Protein AF-A0A1Y3EY76-F1 (afdb_monomer_lite)

Radius of gyration: 21.95 Å; chains: 1; bounding box: 54×54×68 Å

pLDDT: mean 79.59, std 20.06, range [25.53, 96.0]

Organism: NCBI:txid6335

Foldseek 3Di:
DPPPVVVPPDPDPDDPVVVVVPDDPPLQPPDPLSVVLVVLLVVLVVVCCVPDPDNPPDDCQLVVLVLVVLLVLLCQCQPDPVSVVVVVVVLVVLLVVLVVLVVVLCVVPNCLQPPDPPPVRDRDLCSSLVSSLVSLVVVVVVCVVVCNVVVVLQVQLVVSCVRRVDDSLLSSLLSCCQAAALQVSVVVVLVCLLVDDLVSLLSSLLSRFLADHPSCVNVLVVVQPQQCVLVVLLPHGNLDPVVLVSNLVRSCVSPVNCSVSSVVCVNVSSVSSSSVSSSSSSSNCSSPPDNPPPDPVPVVPRRDPPDDD

InterPro domains:
  IPR002668 Concentrative nucleoside transporter N-terminal domain [PF01773] (39-111)
  IPR008276 Concentrative nucleoside transporter [PTHR10590] (33-224)
  IPR011657 Concentrative nucleoside transporter C-terminal domain [PF07662] (222-285)

Sequence (309 aa):
MALNDMKSSFPPKLTTQQKKYLQYGFWLLGQWQRLNCLAGIVVLVLLLVLLSENKSKINWRPVIWGFAIQFCIGLFALQWEYGVVAFEFISEKIVAFLDFAQYGAAFTYGFLVNPPPICGMNAVFAFSVLQAILYFGAFVALLYQLGVMQLVLIKVAWLVQITLGTTATESLNAVASIFLGLSEAPLLIKPYLSQLTHSEVFAIMCAGFASVAGSLFAAYVSFGGHSQMMATYALCSFANIGSIGIQLGSVGSLSPKIKPILAKYALRAVATACIASFITTCWAGILISEPQICLSSAQSACFNVTVPR

Structure (mmCIF, N/CA/C/O backbone):
data_AF-A0A1Y3EY76-F1
#
_entry.id   AF-A0A1Y3EY76-F1
#
loop_
_atom_site.group_PDB
_atom_site.id
_atom_site.type_symbol
_atom_site.label_atom_id
_atom_site.label_alt_id
_atom_site.label_comp_id
_atom_site.label_asym_id
_atom_site.label_entity_id
_atom_site.label_seq_id
_atom_site.pdbx_PDB_ins_code
_atom_site.Cartn_x
_atom_site.Cartn_y
_atom_site.Cartn_z
_atom_site.occupancy
_atom_site.B_iso_or_equiv
_atom_site.auth_seq_id
_atom_site.auth_comp_id
_atom_site.auth_asym_id
_atom_site.auth_atom_id
_atom_site.pdbx_PDB_model_num
ATOM 1 N N . MET A 1 1 ? 5.298 -14.146 -45.939 1.00 36.19 1 MET A N 1
ATOM 2 C CA . MET A 1 1 ? 6.586 -14.415 -45.262 1.00 36.19 1 MET A CA 1
ATOM 3 C C . MET A 1 1 ? 6.656 -13.857 -43.832 1.00 36.19 1 MET A C 1
ATOM 5 O O . MET A 1 1 ? 7.549 -14.258 -43.116 1.00 36.19 1 MET A O 1
ATOM 9 N N . ALA A 1 2 ? 5.687 -13.045 -43.372 1.00 32.12 2 ALA A N 1
ATOM 10 C CA . ALA A 1 2 ? 5.643 -12.456 -42.020 1.00 32.12 2 ALA A CA 1
ATOM 11 C C . ALA A 1 2 ? 4.570 -13.077 -41.086 1.00 32.12 2 ALA A C 1
ATOM 13 O O . ALA A 1 2 ? 3.995 -12.395 -40.246 1.00 32.12 2 ALA A O 1
ATOM 14 N N . LEU A 1 3 ? 4.242 -14.364 -41.268 1.00 27.72 3 LEU A N 1
ATOM 15 C CA . LEU A 1 3 ? 3.203 -15.076 -40.493 1.00 27.72 3 LEU A CA 1
ATOM 16 C C . LEU A 1 3 ? 3.689 -16.404 -39.877 1.00 27.72 3 LEU A C 1
ATOM 18 O O . LEU A 1 3 ? 2.932 -17.046 -39.155 1.00 27.72 3 LEU A O 1
ATOM 22 N N . ASN A 1 4 ? 4.948 -16.795 -40.119 1.00 26.53 4 ASN A N 1
ATOM 23 C CA . ASN A 1 4 ? 5.549 -18.002 -39.534 1.00 26.53 4 ASN A CA 1
ATOM 24 C C . ASN A 1 4 ? 6.414 -17.721 -38.289 1.00 26.53 4 ASN A C 1
ATOM 26 O O . ASN A 1 4 ? 6.615 -18.639 -37.501 1.00 26.53 4 ASN A O 1
ATOM 30 N N . ASP A 1 5 ? 6.825 -16.471 -38.047 1.00 29.48 5 ASP A N 1
ATOM 31 C CA . ASP A 1 5 ? 7.703 -16.117 -36.915 1.00 29.48 5 ASP A CA 1
ATOM 32 C C . ASP A 1 5 ? 6.955 -15.831 -35.599 1.00 29.48 5 ASP A C 1
ATOM 34 O O . ASP A 1 5 ? 7.571 -15.716 -34.546 1.00 29.48 5 ASP A O 1
ATOM 38 N N . MET A 1 6 ? 5.616 -15.783 -35.606 1.00 30.33 6 MET A N 1
ATOM 3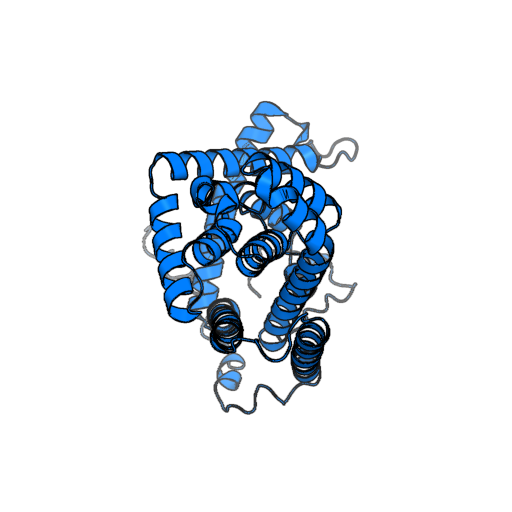9 C CA . MET A 1 6 ? 4.815 -15.670 -34.371 1.00 30.33 6 MET A CA 1
ATOM 40 C C . MET A 1 6 ? 4.493 -17.024 -33.715 1.00 30.33 6 MET A C 1
ATOM 42 O O . MET A 1 6 ? 3.873 -17.065 -32.655 1.00 30.33 6 MET A O 1
ATOM 46 N N . LYS A 1 7 ? 4.907 -18.147 -34.319 1.00 28.17 7 LYS A N 1
ATOM 47 C CA . LYS A 1 7 ? 4.686 -19.496 -33.764 1.00 28.17 7 LYS A CA 1
ATOM 48 C C . LYS A 1 7 ? 5.862 -20.026 -32.934 1.00 28.17 7 LYS A C 1
ATOM 50 O O . LYS A 1 7 ? 5.707 -21.062 -32.294 1.00 28.17 7 LYS A O 1
ATOM 55 N N . SER A 1 8 ? 7.003 -19.333 -32.917 1.00 27.67 8 SER A N 1
ATOM 56 C CA . SER A 1 8 ? 8.237 -19.766 -32.239 1.00 27.67 8 SER A CA 1
ATOM 57 C C . SER A 1 8 ? 8.503 -19.108 -30.877 1.00 27.67 8 SER A C 1
ATOM 59 O O . SER A 1 8 ? 9.484 -19.467 -30.237 1.00 27.67 8 SER A O 1
ATOM 61 N N . SER A 1 9 ? 7.642 -18.200 -30.403 1.00 28.91 9 SER A N 1
ATOM 62 C CA . SER A 1 9 ? 7.779 -17.532 -29.088 1.00 28.91 9 SER A CA 1
ATOM 63 C C . SER A 1 9 ? 6.870 -18.107 -27.994 1.00 28.91 9 SER A C 1
ATOM 65 O O . SER A 1 9 ? 6.563 -17.423 -27.023 1.00 28.91 9 SER A O 1
ATOM 67 N N . PHE A 1 10 ? 6.438 -19.363 -28.124 1.00 30.98 10 PHE A N 1
ATOM 68 C CA . PHE A 1 10 ? 5.872 -20.103 -26.994 1.00 30.98 10 PHE A CA 1
ATOM 69 C C . PHE A 1 10 ? 7.010 -20.826 -26.260 1.00 30.98 10 PHE A C 1
ATOM 71 O O . PHE A 1 10 ? 7.773 -21.537 -26.924 1.00 30.98 10 PHE A O 1
ATOM 78 N N . PRO A 1 11 ? 7.148 -20.682 -24.927 1.00 37.69 11 PRO A N 1
ATOM 79 C CA . PRO A 1 11 ? 8.165 -21.412 -24.182 1.00 37.69 11 PRO A CA 1
ATOM 80 C C . PRO A 1 11 ? 7.977 -22.928 -24.375 1.00 37.69 11 PRO A C 1
ATOM 82 O O . PRO A 1 11 ? 6.846 -23.401 -24.555 1.00 37.69 11 PRO A O 1
ATOM 85 N N . PRO A 1 12 ? 9.070 -23.712 -24.386 1.00 36.88 12 PRO A N 1
ATOM 86 C CA . PRO A 1 12 ? 8.992 -25.149 -24.578 1.00 36.88 12 PRO A CA 1
ATOM 87 C C . PRO A 1 12 ? 8.135 -25.793 -23.482 1.00 36.88 12 PRO A C 1
ATOM 89 O O . PRO A 1 12 ? 8.129 -25.375 -22.328 1.00 36.88 12 PRO A O 1
ATOM 92 N N . LYS A 1 13 ? 7.393 -26.826 -23.890 1.00 36.66 13 LYS A N 1
ATOM 93 C CA . LYS A 1 13 ? 6.521 -27.664 -23.058 1.00 36.66 13 LYS A CA 1
ATOM 94 C C . LYS A 1 13 ? 7.150 -27.953 -21.687 1.00 36.66 13 LYS A C 1
ATOM 96 O O . LYS A 1 13 ? 8.263 -28.471 -21.647 1.00 36.66 13 LYS A O 1
ATOM 101 N N . LEU A 1 14 ? 6.372 -27.692 -20.627 1.00 42.28 14 LEU A N 1
ATOM 102 C CA . LEU A 1 14 ? 6.591 -28.056 -19.219 1.00 42.28 14 LEU A CA 1
ATOM 103 C C . LEU A 1 14 ? 7.642 -29.163 -19.039 1.00 42.28 14 LEU A C 1
ATOM 105 O O . LEU A 1 14 ? 7.387 -30.339 -19.333 1.00 42.28 14 LEU A O 1
ATOM 109 N N . THR A 1 15 ? 8.803 -28.793 -18.509 1.00 39.25 15 THR A N 1
ATOM 110 C CA . THR A 1 15 ? 9.830 -29.733 -18.069 1.00 39.25 15 THR A CA 1
ATOM 111 C C . THR A 1 15 ? 9.230 -30.643 -16.998 1.00 39.25 15 THR A C 1
ATOM 113 O O . THR A 1 15 ? 8.493 -30.208 -16.113 1.00 39.25 15 THR A O 1
ATOM 116 N N . THR A 1 16 ? 9.553 -31.932 -17.059 1.00 38.88 16 THR A N 1
ATOM 117 C CA . THR A 1 16 ? 9.029 -33.030 -16.224 1.00 38.88 16 THR A CA 1
ATOM 118 C C . THR A 1 16 ? 9.092 -32.780 -14.701 1.00 38.88 16 THR A C 1
ATOM 120 O O . THR A 1 16 ? 8.430 -33.485 -13.942 1.00 38.88 16 THR A O 1
ATOM 123 N N . GLN A 1 17 ? 9.819 -31.756 -14.237 1.00 39.50 17 GLN A N 1
ATOM 124 C CA . GLN A 1 17 ? 9.811 -31.300 -12.845 1.00 39.50 17 GLN A CA 1
ATOM 125 C C . GLN A 1 17 ? 8.519 -30.582 -12.422 1.00 39.50 17 GLN A C 1
ATOM 127 O O . GLN A 1 17 ? 8.035 -30.879 -11.333 1.00 39.50 17 GLN A O 1
ATOM 132 N N . GLN A 1 18 ? 7.903 -29.733 -13.258 1.00 42.22 18 GLN A N 1
ATOM 133 C CA . GLN A 1 18 ? 6.671 -29.002 -12.896 1.00 42.22 18 GLN A CA 1
ATOM 134 C C . GLN A 1 18 ? 5.476 -29.945 -12.673 1.00 42.22 18 GLN A C 1
ATOM 136 O O . GLN A 1 18 ? 4.676 -29.747 -11.760 1.00 42.22 18 GLN A O 1
ATOM 141 N N . LYS A 1 19 ? 5.416 -31.067 -13.406 1.00 37.97 19 LYS A N 1
ATOM 142 C CA . LYS A 1 19 ? 4.380 -32.103 -13.221 1.00 37.97 19 LYS A CA 1
ATOM 143 C C . LYS A 1 19 ? 4.417 -32.791 -11.853 1.00 37.97 19 LYS A C 1
ATOM 145 O O . LYS A 1 19 ? 3.415 -33.378 -11.455 1.00 37.97 19 LYS A O 1
ATOM 150 N N . LYS A 1 20 ? 5.530 -32.711 -11.117 1.00 37.59 20 LYS A N 1
ATOM 151 C CA . LYS A 1 20 ? 5.655 -33.313 -9.781 1.00 37.59 20 LYS A CA 1
ATOM 152 C C . LYS A 1 20 ? 5.037 -32.449 -8.670 1.00 37.59 20 LYS A C 1
ATOM 154 O O . LYS A 1 20 ? 4.824 -32.954 -7.574 1.00 37.59 20 LYS A O 1
ATOM 159 N N . TYR A 1 21 ? 4.709 -31.184 -8.952 1.00 44.19 21 TYR A N 1
ATOM 160 C CA . TYR A 1 21 ? 4.149 -30.236 -7.977 1.00 44.19 21 TYR A CA 1
ATOM 161 C C . TYR A 1 21 ? 2.615 -30.292 -7.860 1.00 44.19 21 TYR A C 1
ATOM 163 O O . TYR A 1 21 ? 2.057 -29.775 -6.898 1.00 44.19 21 TYR A O 1
ATOM 171 N N . LEU A 1 22 ? 1.936 -30.972 -8.789 1.00 45.19 22 LEU A N 1
ATOM 172 C CA . LEU A 1 22 ? 0.474 -31.129 -8.823 1.00 45.19 22 LEU A CA 1
ATOM 173 C C . LEU A 1 22 ? -0.055 -32.325 -8.011 1.00 45.19 22 LEU A C 1
ATOM 175 O O . LEU A 1 22 ? -1.268 -32.517 -7.928 1.00 45.19 22 LEU A O 1
ATOM 179 N N . GLN A 1 23 ? 0.817 -33.133 -7.398 1.00 37.53 23 GLN A N 1
ATOM 180 C CA . GLN A 1 23 ? 0.408 -34.307 -6.626 1.00 37.53 23 GLN A CA 1
ATOM 181 C C . GLN A 1 23 ? 0.561 -34.085 -5.113 1.00 37.53 23 GLN A C 1
ATOM 183 O O . GLN A 1 23 ? 1.636 -34.239 -4.541 1.00 37.53 23 GLN A O 1
ATOM 188 N N . TYR A 1 24 ? -0.599 -33.828 -4.497 1.00 38.66 24 TYR A N 1
ATOM 189 C CA . TYR A 1 24 ? -0.957 -33.928 -3.076 1.00 38.66 24 TYR A CA 1
ATOM 190 C C . TYR A 1 24 ? -0.693 -32.712 -2.171 1.00 38.66 24 TYR A C 1
ATOM 192 O O . TYR A 1 24 ? 0.412 -32.192 -2.059 1.00 38.66 24 TYR A O 1
ATOM 200 N N . GLY A 1 25 ? -1.742 -32.337 -1.421 1.00 43.16 25 GLY A N 1
ATOM 201 C CA . GLY A 1 25 ? -1.811 -31.301 -0.374 1.00 43.16 25 GLY A CA 1
ATOM 202 C C . GLY A 1 25 ? -0.881 -31.487 0.837 1.00 43.16 25 GLY A C 1
ATOM 203 O O . GLY A 1 25 ? -1.123 -30.918 1.894 1.00 43.16 25 GLY A O 1
ATOM 204 N N . PHE A 1 26 ? 0.203 -32.245 0.670 1.00 44.56 26 PHE A N 1
ATOM 205 C CA . PHE A 1 26 ? 1.340 -32.403 1.576 1.00 44.56 26 PHE A CA 1
ATOM 206 C C . PHE A 1 26 ? 2.496 -31.431 1.232 1.00 44.56 26 PHE A C 1
ATOM 208 O O . PHE A 1 26 ? 3.618 -31.561 1.710 1.00 44.56 26 PHE A O 1
ATOM 215 N N . TRP A 1 27 ? 2.239 -30.432 0.386 1.00 51.72 27 TRP A N 1
ATOM 216 C CA . TRP A 1 27 ? 3.231 -29.452 -0.065 1.00 51.72 27 TRP A CA 1
ATOM 217 C C . TRP A 1 27 ? 3.585 -28.410 1.017 1.00 51.72 27 TRP A C 1
ATOM 219 O O . TRP A 1 27 ? 4.736 -28.001 1.132 1.00 51.72 27 TRP A O 1
ATOM 229 N N . LEU A 1 28 ? 2.637 -28.011 1.873 1.00 52.72 28 LEU A N 1
ATOM 230 C CA . LEU A 1 28 ? 2.841 -26.946 2.875 1.00 52.72 28 LEU A CA 1
ATOM 231 C C . LEU A 1 28 ? 3.817 -27.312 4.010 1.00 52.72 28 LEU A C 1
ATOM 233 O O . LEU A 1 28 ? 4.474 -26.426 4.549 1.00 52.72 28 LEU A O 1
ATOM 237 N N . LEU A 1 29 ? 3.933 -28.595 4.363 1.00 49.84 29 LEU A N 1
ATOM 238 C CA . LEU A 1 29 ? 4.652 -29.059 5.563 1.00 49.84 29 LEU A CA 1
ATOM 239 C C . LEU A 1 29 ? 6.032 -29.677 5.277 1.00 49.84 29 LEU A C 1
ATOM 241 O O . LEU A 1 29 ? 6.771 -29.968 6.212 1.00 49.84 29 LEU A O 1
ATOM 245 N N . GLY A 1 30 ? 6.397 -29.885 4.008 1.00 52.53 30 GLY A N 1
ATOM 246 C CA . GLY A 1 30 ? 7.603 -30.639 3.638 1.00 52.53 30 GLY A CA 1
ATOM 247 C C . GLY A 1 30 ? 8.934 -29.877 3.727 1.00 52.53 30 GLY A C 1
ATOM 248 O O . GLY A 1 30 ? 9.986 -30.495 3.595 1.00 52.53 30 GLY A O 1
ATOM 249 N N . GLN A 1 31 ? 8.923 -28.554 3.925 1.00 66.81 31 GLN A N 1
ATOM 250 C CA . GLN A 1 31 ? 10.131 -27.717 3.931 1.00 66.81 31 GLN A CA 1
ATOM 251 C C . GLN A 1 31 ? 10.187 -26.832 5.182 1.00 66.81 31 GLN A C 1
ATOM 253 O O . GLN A 1 31 ? 9.258 -26.069 5.453 1.00 66.81 31 GLN A O 1
ATOM 258 N N . TRP A 1 32 ? 11.307 -26.893 5.912 1.00 72.62 32 TRP A N 1
ATOM 259 C CA . TRP A 1 32 ? 11.546 -26.130 7.146 1.00 72.62 32 TRP A CA 1
ATOM 260 C C . TRP A 1 32 ? 11.351 -24.619 6.968 1.00 72.62 32 TRP A C 1
ATOM 262 O O . TRP A 1 32 ? 10.839 -23.945 7.859 1.00 72.62 32 TRP A O 1
ATOM 272 N N . GLN A 1 33 ? 11.690 -24.084 5.794 1.00 74.06 33 GLN A N 1
ATOM 273 C CA . GLN A 1 33 ? 11.508 -22.672 5.465 1.00 74.06 33 GLN A CA 1
ATOM 274 C C . GLN A 1 33 ? 10.027 -22.260 5.443 1.00 74.06 33 GLN A C 1
ATOM 276 O O . GLN A 1 33 ? 9.675 -21.220 5.995 1.00 74.06 33 GLN A O 1
ATOM 281 N N . ARG A 1 34 ? 9.139 -23.088 4.876 1.00 80.44 34 ARG A N 1
ATOM 282 C CA . ARG A 1 34 ? 7.694 -22.796 4.815 1.00 80.44 34 ARG A CA 1
ATOM 283 C C . ARG A 1 34 ? 7.055 -22.836 6.198 1.00 80.44 34 ARG A C 1
ATOM 285 O O . ARG A 1 34 ? 6.224 -21.987 6.516 1.00 80.44 34 ARG A O 1
ATOM 292 N N . LEU A 1 35 ? 7.493 -23.776 7.038 1.00 83.69 35 LEU A N 1
ATOM 293 C CA . LEU A 1 35 ? 7.052 -23.858 8.428 1.00 83.69 35 LEU A CA 1
ATOM 294 C C . LEU A 1 35 ? 7.483 -22.618 9.225 1.00 83.69 35 LEU A C 1
ATOM 296 O O . LEU A 1 35 ? 6.678 -22.083 9.981 1.00 83.69 35 LEU A O 1
ATOM 300 N N . ASN A 1 36 ? 8.701 -22.110 9.004 1.00 86.31 36 ASN A N 1
ATOM 301 C CA . ASN A 1 36 ? 9.170 -20.868 9.625 1.00 86.31 36 ASN A CA 1
ATOM 302 C C . ASN A 1 36 ? 8.325 -19.657 9.206 1.00 86.31 36 ASN A C 1
ATOM 304 O O . ASN A 1 36 ? 7.975 -18.840 10.054 1.00 86.31 36 ASN A O 1
ATOM 308 N N . CYS A 1 37 ? 7.950 -19.543 7.928 1.00 87.81 37 CYS A N 1
ATOM 309 C CA . CYS A 1 37 ? 7.060 -18.474 7.469 1.00 87.81 37 CYS A CA 1
ATOM 310 C C . CYS A 1 37 ? 5.653 -18.591 8.077 1.00 87.81 37 CYS A C 1
ATOM 312 O O . CYS A 1 37 ? 5.084 -17.584 8.494 1.00 87.81 37 CYS A O 1
ATOM 314 N N . LEU A 1 38 ? 5.108 -19.808 8.184 1.00 89.56 38 LEU A N 1
ATOM 315 C CA . LEU A 1 38 ? 3.805 -20.046 8.807 1.00 89.56 38 LEU A CA 1
ATOM 316 C C . LEU A 1 38 ? 3.830 -19.733 10.311 1.00 89.56 38 LEU A C 1
ATOM 318 O O . LEU A 1 38 ? 2.941 -19.047 10.813 1.00 89.56 38 LEU A O 1
ATOM 322 N N . ALA A 1 39 ? 4.883 -20.155 11.014 1.00 91.31 39 ALA A N 1
ATOM 323 C CA . ALA A 1 39 ? 5.126 -19.779 12.404 1.00 91.31 39 ALA A CA 1
ATOM 324 C C . ALA A 1 39 ? 5.266 -18.255 12.556 1.00 91.31 39 ALA A C 1
ATOM 326 O O . ALA A 1 39 ? 4.696 -17.677 13.478 1.00 91.31 39 ALA A O 1
ATOM 327 N N . GLY A 1 40 ? 5.948 -17.594 11.616 1.00 92.25 40 GLY A N 1
ATOM 328 C CA . GLY A 1 40 ? 6.060 -16.138 11.547 1.00 92.25 40 GLY A CA 1
ATOM 329 C C . GLY A 1 40 ? 4.699 -15.447 11.481 1.00 92.25 40 GLY A C 1
ATOM 330 O O . GLY A 1 40 ? 4.428 -14.572 12.299 1.00 92.25 40 GLY A O 1
ATOM 331 N N . ILE A 1 41 ? 3.805 -15.879 10.584 1.00 93.06 41 ILE A N 1
ATOM 332 C CA . ILE A 1 41 ? 2.438 -15.331 10.492 1.00 93.06 41 ILE A CA 1
ATOM 333 C C . ILE A 1 41 ? 1.697 -15.504 11.821 1.00 93.06 41 ILE A C 1
ATOM 335 O O . ILE A 1 41 ? 1.101 -14.547 12.310 1.00 93.06 41 ILE A O 1
ATOM 339 N N . VAL A 1 42 ? 1.766 -16.688 12.440 1.00 94.19 42 VAL A N 1
ATOM 340 C CA . VAL A 1 42 ? 1.114 -16.943 13.736 1.00 94.19 42 VAL A CA 1
ATOM 341 C C . VAL A 1 42 ? 1.654 -16.005 14.818 1.00 94.19 42 VAL A C 1
ATOM 343 O O . VAL A 1 42 ? 0.867 -15.378 15.523 1.00 94.19 42 VAL A O 1
ATOM 346 N N . VAL A 1 43 ? 2.976 -15.847 14.927 1.00 95.62 43 VAL A N 1
ATOM 347 C CA . VAL A 1 43 ? 3.608 -14.943 15.903 1.00 95.62 43 VAL A CA 1
ATOM 348 C C . VAL A 1 43 ? 3.207 -13.487 15.659 1.00 95.62 43 VAL A C 1
ATOM 350 O O . VAL A 1 43 ? 2.871 -12.780 16.608 1.00 95.62 43 VAL A O 1
ATOM 353 N N . LEU A 1 44 ? 3.190 -13.036 14.404 1.00 94.81 44 LEU A N 1
ATOM 354 C CA . LEU A 1 44 ? 2.803 -11.672 14.040 1.00 94.81 44 LEU A CA 1
ATOM 355 C C . LEU A 1 44 ? 1.320 -11.396 14.324 1.00 94.81 44 LEU A C 1
ATOM 357 O O . LEU A 1 44 ? 0.981 -10.336 14.849 1.00 94.81 44 LEU A O 1
ATOM 361 N N . VAL A 1 45 ? 0.435 -12.357 14.051 1.00 93.62 45 VAL A N 1
ATOM 362 C CA . VAL A 1 45 ? -0.991 -12.260 14.400 1.00 93.62 45 VAL A CA 1
ATOM 363 C C . VAL A 1 45 ? -1.177 -12.228 15.914 1.00 93.62 45 VAL A C 1
ATOM 365 O O . VAL A 1 45 ? -1.922 -11.388 16.418 1.00 93.62 45 VAL A O 1
ATOM 368 N N . LEU A 1 46 ? -0.473 -13.084 16.659 1.00 93.75 46 LEU A N 1
ATOM 369 C CA . LEU A 1 46 ? -0.499 -13.060 18.121 1.00 93.75 46 LEU A CA 1
ATOM 370 C C . LEU A 1 46 ? -0.017 -11.711 18.659 1.00 93.75 46 LEU A C 1
ATOM 372 O O . LEU A 1 46 ? -0.654 -11.155 19.550 1.00 93.75 46 LEU A O 1
ATOM 376 N N . LEU A 1 47 ? 1.044 -11.141 18.086 1.00 94.75 47 LEU A N 1
ATOM 377 C CA . LEU A 1 47 ? 1.536 -9.816 18.453 1.00 94.75 47 LEU A CA 1
ATOM 378 C C . LEU A 1 47 ? 0.474 -8.728 18.214 1.00 94.75 47 LEU A C 1
ATOM 380 O O . LEU A 1 47 ? 0.242 -7.907 19.100 1.00 94.75 47 LEU A O 1
ATOM 384 N N . LEU A 1 48 ? -0.226 -8.751 17.074 1.00 93.94 48 LEU A N 1
ATOM 385 C CA . LEU A 1 48 ? -1.332 -7.825 16.793 1.00 93.94 48 LEU A CA 1
ATOM 386 C C . LEU A 1 48 ? -2.487 -7.979 17.792 1.00 93.94 48 LEU A C 1
ATOM 388 O O . LEU A 1 48 ? -3.022 -6.982 18.276 1.00 93.94 48 LEU A O 1
ATOM 392 N N . VAL A 1 49 ? -2.853 -9.214 18.146 1.00 93.88 49 VAL A N 1
ATOM 393 C CA . VAL A 1 49 ? -3.898 -9.487 19.146 1.00 93.88 49 VAL A CA 1
ATOM 394 C C . VAL A 1 49 ? -3.461 -9.023 20.540 1.00 93.88 49 VAL A C 1
ATOM 396 O O . VAL A 1 49 ? -4.272 -8.479 21.291 1.00 93.88 49 VAL A O 1
ATOM 399 N N . LEU A 1 50 ? -2.185 -9.186 20.897 1.00 93.31 50 LEU A N 1
ATOM 400 C CA . LEU A 1 50 ? -1.640 -8.736 22.179 1.00 93.31 50 LEU A CA 1
ATOM 401 C C . LEU A 1 50 ? -1.597 -7.208 22.293 1.00 93.31 50 LEU A C 1
ATOM 403 O O . LEU A 1 50 ? -1.944 -6.693 23.356 1.00 93.31 50 LEU A O 1
ATOM 407 N N . LEU A 1 51 ? -1.226 -6.512 21.214 1.00 92.88 51 LEU A N 1
ATOM 408 C CA . LEU A 1 51 ? -1.156 -5.046 21.120 1.00 92.88 51 LEU A CA 1
ATOM 409 C C . LEU A 1 51 ? -2.513 -4.377 20.815 1.00 92.88 51 LEU A C 1
ATOM 411 O O . LEU A 1 51 ? -2.616 -3.143 20.775 1.00 92.88 51 LEU A O 1
ATOM 415 N N . SER A 1 52 ? -3.561 -5.173 20.594 1.00 93.69 52 SER A N 1
ATOM 416 C CA . SER A 1 52 ? -4.923 -4.680 20.405 1.00 93.69 52 SER A CA 1
ATOM 417 C C . SER A 1 52 ? -5.463 -4.060 21.694 1.00 93.69 52 SER A C 1
ATOM 419 O O . SER A 1 52 ? -5.339 -4.624 22.781 1.00 93.69 52 SER A O 1
ATOM 421 N N . GLU A 1 53 ? -6.105 -2.896 21.567 1.00 90.62 53 GLU A N 1
ATOM 422 C CA . GLU A 1 53 ? -6.658 -2.143 22.705 1.00 90.62 53 GLU A CA 1
ATOM 423 C C . GLU A 1 53 ? -7.871 -2.847 23.320 1.00 90.62 53 GLU A C 1
ATOM 425 O O . GLU A 1 53 ? -8.106 -2.754 24.521 1.00 90.62 53 GLU A O 1
ATOM 430 N N . ASN A 1 54 ? -8.634 -3.584 22.506 1.00 91.50 54 ASN A N 1
ATOM 431 C CA . ASN A 1 54 ? -9.810 -4.303 22.972 1.00 91.50 54 ASN A CA 1
ATOM 432 C C . ASN A 1 54 ? -9.917 -5.689 22.326 1.00 91.50 54 ASN A C 1
ATOM 434 O O . ASN A 1 54 ? -10.531 -5.867 21.274 1.00 91.50 54 ASN A O 1
ATOM 438 N N . LYS A 1 55 ? -9.333 -6.686 22.999 1.00 89.50 55 LYS A N 1
ATOM 439 C CA . LYS A 1 55 ? -9.239 -8.077 22.522 1.00 89.50 55 LYS A CA 1
ATOM 440 C C . LYS A 1 55 ? -10.602 -8.762 22.358 1.00 89.50 55 LYS A C 1
ATOM 442 O O . LYS A 1 55 ? -10.740 -9.646 21.524 1.00 89.50 55 LYS A O 1
ATOM 447 N N . SER A 1 56 ? -11.610 -8.338 23.124 1.00 86.00 56 SER A N 1
ATOM 448 C CA . SER A 1 56 ? -12.958 -8.929 23.107 1.00 86.00 56 SER A CA 1
ATOM 449 C C . SER A 1 56 ? -13.824 -8.422 21.942 1.00 86.00 56 SER A C 1
ATOM 451 O O . SER A 1 56 ? -14.747 -9.101 21.506 1.00 86.00 56 SER A O 1
ATOM 453 N N . LYS A 1 57 ? -13.510 -7.243 21.384 1.00 93.19 57 LYS A N 1
ATOM 454 C CA . LYS A 1 57 ? -14.281 -6.616 20.292 1.00 93.19 57 LYS A CA 1
ATOM 455 C C . LYS A 1 57 ? -13.698 -6.863 18.896 1.00 93.19 57 LYS A C 1
ATOM 457 O O . LYS A 1 57 ? -14.022 -6.135 17.960 1.00 93.19 57 LYS A O 1
ATOM 462 N N . ILE A 1 58 ? -12.825 -7.858 18.742 1.00 93.38 58 ILE A N 1
ATOM 463 C CA . ILE A 1 58 ? -12.239 -8.185 17.440 1.00 93.38 58 ILE A CA 1
ATOM 464 C C . ILE A 1 58 ? -13.323 -8.805 16.557 1.00 93.38 58 ILE A C 1
ATOM 466 O O . ILE A 1 58 ? -13.804 -9.907 16.819 1.00 93.38 58 ILE A O 1
ATOM 470 N N . ASN A 1 59 ? -13.693 -8.102 15.487 1.00 93.38 59 ASN A N 1
ATOM 471 C CA . ASN A 1 59 ? -14.519 -8.684 14.441 1.00 93.38 59 ASN A CA 1
ATOM 472 C C . ASN A 1 59 ? -13.642 -9.581 13.561 1.00 93.38 59 ASN A C 1
ATOM 474 O O . ASN A 1 59 ? -12.771 -9.101 12.836 1.00 93.38 59 ASN A O 1
ATOM 478 N N . TRP A 1 60 ? -13.874 -10.888 13.622 1.00 92.62 60 TRP A N 1
ATOM 479 C CA . TRP A 1 60 ? -13.069 -11.870 12.901 1.00 92.62 60 TRP A CA 1
ATOM 480 C C . TRP A 1 60 ? -13.346 -11.914 11.399 1.00 92.62 60 TRP A C 1
ATOM 482 O O . TRP A 1 60 ? -12.495 -12.389 10.651 1.00 92.62 60 TRP A O 1
ATOM 492 N N . ARG A 1 61 ? -14.487 -11.390 10.929 1.00 93.94 61 ARG A N 1
ATOM 493 C CA . ARG A 1 61 ? -14.824 -11.411 9.499 1.00 93.94 61 ARG A CA 1
ATOM 494 C C . ARG A 1 61 ? -13.808 -10.622 8.649 1.00 93.94 61 ARG A C 1
ATOM 496 O O . ARG A 1 61 ? -13.233 -11.255 7.765 1.00 93.94 61 ARG A O 1
ATOM 503 N N . PRO A 1 62 ? -13.516 -9.327 8.906 1.00 94.00 62 PRO A N 1
ATOM 504 C CA . PRO A 1 62 ? -12.481 -8.599 8.168 1.00 94.00 62 PRO A CA 1
ATOM 505 C C . PRO A 1 62 ? -11.098 -9.246 8.262 1.00 94.00 62 PRO A C 1
ATOM 507 O O . PRO A 1 62 ? -10.360 -9.255 7.284 1.00 94.00 62 PRO A O 1
ATOM 510 N N . VAL A 1 63 ? -10.755 -9.809 9.426 1.00 93.12 63 VAL A N 1
ATOM 511 C CA . VAL A 1 63 ? -9.445 -10.431 9.662 1.00 93.12 63 VAL A CA 1
ATOM 512 C C . VAL A 1 63 ? -9.285 -11.669 8.781 1.00 93.12 63 VAL A C 1
ATOM 514 O O . VAL A 1 63 ? -8.366 -11.730 7.971 1.00 93.12 63 VAL A O 1
ATOM 517 N N . ILE A 1 64 ? -10.208 -12.631 8.881 1.00 93.62 64 ILE A N 1
ATOM 518 C CA . ILE A 1 64 ? -10.143 -13.890 8.128 1.00 93.62 64 ILE A CA 1
ATOM 519 C C . ILE A 1 64 ? -10.227 -13.622 6.624 1.00 93.62 64 ILE A C 1
ATOM 521 O O . ILE A 1 64 ? -9.416 -14.155 5.869 1.00 93.62 64 ILE A O 1
ATOM 525 N N . TRP A 1 65 ? -11.160 -12.771 6.182 1.00 95.44 65 TRP A N 1
ATOM 526 C CA . TRP A 1 65 ? -11.278 -12.429 4.763 1.00 95.44 65 TRP A CA 1
ATOM 527 C C . TRP A 1 65 ? -10.074 -11.650 4.239 1.00 95.44 65 TRP A C 1
ATOM 529 O O . TRP A 1 65 ? -9.663 -11.894 3.110 1.00 95.44 65 TRP A O 1
ATOM 539 N N . GLY A 1 66 ? -9.470 -10.773 5.044 1.00 93.69 66 GLY A N 1
ATOM 540 C CA . GLY A 1 66 ? -8.242 -10.068 4.678 1.00 93.69 66 GLY A CA 1
ATOM 541 C C . GLY A 1 66 ? -7.091 -11.035 4.402 1.00 93.69 66 GLY A C 1
ATOM 542 O O . GLY A 1 66 ? -6.504 -10.994 3.322 1.00 93.69 66 GLY A O 1
ATOM 543 N N . PHE A 1 67 ? -6.832 -11.969 5.326 1.00 93.88 67 PHE A N 1
ATOM 544 C CA . PHE A 1 67 ? -5.826 -13.019 5.126 1.00 93.88 67 PHE A CA 1
ATOM 545 C C . PHE A 1 67 ? -6.160 -13.927 3.937 1.00 93.88 67 PHE A C 1
ATOM 547 O O . PHE A 1 67 ? -5.271 -14.257 3.154 1.00 93.88 67 PHE A O 1
ATOM 554 N N . ALA A 1 68 ? -7.431 -14.306 3.770 1.00 94.38 68 ALA A N 1
ATOM 555 C CA . ALA A 1 68 ? -7.863 -15.151 2.662 1.00 94.38 68 ALA A CA 1
ATOM 556 C C . ALA A 1 68 ? -7.652 -14.467 1.304 1.00 94.38 68 ALA A C 1
ATOM 558 O O . ALA A 1 68 ? -7.089 -15.073 0.400 1.00 94.38 68 ALA A O 1
ATOM 559 N N . ILE A 1 69 ? -8.042 -13.197 1.159 1.00 93.12 69 ILE A N 1
ATOM 560 C CA . ILE A 1 69 ? -7.857 -12.435 -0.084 1.00 93.12 69 ILE A CA 1
ATOM 561 C C . ILE A 1 69 ? -6.373 -12.251 -0.384 1.00 93.12 69 ILE A C 1
ATOM 563 O O . ILE A 1 69 ? -5.955 -12.476 -1.517 1.00 93.12 69 ILE A O 1
ATOM 567 N N . GLN A 1 70 ? -5.569 -11.898 0.620 1.00 93.31 70 GLN A N 1
ATOM 568 C CA . GLN A 1 70 ? -4.123 -11.748 0.465 1.00 93.31 70 GLN A CA 1
ATOM 569 C C . GLN A 1 70 ? -3.470 -13.051 -0.018 1.00 93.31 70 GLN A C 1
ATOM 571 O O . GLN A 1 70 ? -2.678 -13.034 -0.960 1.00 93.31 70 GLN A O 1
ATOM 576 N N . PHE A 1 71 ? -3.848 -14.188 0.572 1.00 92.00 71 PHE A N 1
ATOM 577 C CA . PHE A 1 71 ? -3.359 -15.500 0.159 1.00 92.00 71 PHE A CA 1
ATOM 578 C C . PHE A 1 71 ? -3.843 -15.897 -1.244 1.00 92.00 71 PHE A C 1
ATOM 580 O O . PHE A 1 71 ? -3.045 -16.366 -2.051 1.00 92.00 71 PHE A O 1
ATOM 587 N N . CYS A 1 72 ? -5.118 -15.663 -1.572 1.00 92.88 72 CYS A N 1
ATOM 588 C CA . CYS A 1 72 ? -5.682 -15.947 -2.894 1.00 92.88 72 CYS A CA 1
ATOM 589 C C . CYS A 1 72 ? -5.022 -15.114 -4.002 1.00 92.88 72 CYS A C 1
ATOM 591 O O . CYS A 1 72 ? -4.698 -15.660 -5.055 1.00 92.88 72 CYS A O 1
ATOM 593 N N . ILE A 1 73 ? -4.788 -13.818 -3.767 1.00 90.50 73 ILE A N 1
ATOM 594 C CA . ILE A 1 73 ? -4.052 -12.958 -4.706 1.00 90.50 73 ILE A CA 1
ATOM 595 C C . ILE A 1 73 ? -2.617 -13.465 -4.858 1.00 90.50 73 ILE A C 1
ATOM 597 O O . ILE A 1 73 ? -2.130 -13.554 -5.980 1.00 90.50 73 ILE A O 1
ATOM 601 N N . GLY A 1 74 ? -1.961 -13.855 -3.760 1.00 87.50 74 GLY A N 1
ATOM 602 C CA . GLY A 1 74 ? -0.629 -14.457 -3.801 1.00 87.50 74 GLY A CA 1
ATOM 603 C C . GLY A 1 74 ? -0.584 -15.737 -4.640 1.00 87.50 74 GLY A C 1
ATOM 604 O O . GLY A 1 74 ? 0.275 -15.868 -5.505 1.00 87.50 74 GLY A O 1
ATOM 605 N N . LEU A 1 75 ? -1.524 -16.664 -4.439 1.00 88.19 75 LEU A N 1
ATOM 606 C CA . LEU A 1 75 ? -1.629 -17.892 -5.235 1.00 88.19 75 LEU A CA 1
ATOM 607 C C . LEU A 1 75 ? -1.848 -17.592 -6.719 1.00 88.19 75 LEU A C 1
ATOM 609 O O . LEU A 1 75 ? -1.194 -18.186 -7.576 1.00 88.19 75 LEU A O 1
ATOM 613 N N . PHE A 1 76 ? -2.751 -16.661 -7.021 1.00 88.56 76 PHE A N 1
ATOM 614 C CA . PHE A 1 76 ? -3.029 -16.252 -8.389 1.00 88.56 76 PHE A CA 1
ATOM 615 C C . PHE A 1 76 ? -1.802 -15.601 -9.045 1.00 88.56 76 PHE A C 1
ATOM 617 O O . PHE A 1 76 ? -1.474 -15.944 -10.172 1.00 88.56 76 PHE A O 1
ATOM 624 N N . ALA A 1 77 ? -1.085 -14.722 -8.344 1.00 84.38 77 ALA A N 1
ATOM 625 C CA . ALA A 1 77 ? 0.046 -13.989 -8.906 1.00 84.38 77 ALA A CA 1
ATOM 626 C C . ALA A 1 77 ? 1.350 -14.799 -8.999 1.00 84.38 77 ALA A C 1
ATOM 628 O O . ALA A 1 77 ? 2.160 -14.526 -9.878 1.00 84.38 77 ALA A O 1
ATOM 629 N N . LEU A 1 78 ? 1.575 -15.755 -8.089 1.00 80.12 78 LEU A N 1
ATOM 630 C CA . LEU A 1 78 ? 2.883 -16.405 -7.909 1.00 80.12 78 LEU A CA 1
ATOM 631 C C . LEU A 1 78 ? 2.906 -17.901 -8.231 1.00 80.12 78 LEU A C 1
ATOM 633 O O . LEU A 1 78 ? 3.981 -18.455 -8.432 1.00 80.12 78 LEU A O 1
ATOM 637 N N . GLN A 1 79 ? 1.755 -18.575 -8.218 1.00 80.00 79 GLN A N 1
ATOM 638 C CA . GLN A 1 79 ? 1.679 -20.037 -8.351 1.00 80.00 79 GLN A CA 1
ATOM 639 C C . GLN A 1 79 ? 0.853 -20.480 -9.557 1.00 80.00 79 GLN A C 1
ATOM 641 O O . GLN A 1 79 ? 1.177 -21.474 -10.203 1.00 80.00 79 GLN A O 1
ATOM 646 N N . TRP A 1 80 ? -0.221 -19.760 -9.875 1.00 82.69 80 TRP A N 1
ATOM 647 C CA . TRP A 1 80 ? -1.063 -20.096 -11.015 1.00 82.69 80 TRP A CA 1
ATOM 648 C C . TRP A 1 80 ? -0.337 -19.765 -12.326 1.00 82.69 80 TRP A C 1
ATOM 650 O O . TRP A 1 80 ? -0.061 -18.602 -12.583 1.00 82.69 80 TRP A O 1
ATOM 660 N N . GLU A 1 81 ? -0.105 -20.751 -13.203 1.00 81.06 81 GLU A N 1
ATOM 661 C CA . GLU A 1 81 ? 0.654 -20.585 -14.464 1.00 81.06 81 GLU A CA 1
ATOM 662 C C . GLU A 1 81 ? 0.162 -19.407 -15.325 1.00 81.06 81 GLU A C 1
ATOM 664 O O . GLU A 1 81 ? 0.905 -18.475 -15.617 1.00 81.06 81 GLU A O 1
ATOM 669 N N . TYR A 1 82 ? -1.126 -19.400 -15.675 1.00 86.19 82 TYR A N 1
ATOM 670 C CA . TYR A 1 82 ? -1.763 -18.280 -16.376 1.00 86.19 82 TYR A CA 1
ATOM 671 C C . TYR A 1 82 ? -1.727 -16.957 -15.598 1.00 86.19 82 TYR A C 1
ATOM 673 O O . TYR A 1 82 ? -1.734 -15.894 -16.211 1.00 86.19 82 TYR A O 1
ATOM 681 N N . GLY A 1 83 ? -1.721 -17.011 -14.265 1.00 82.81 83 GLY A N 1
ATOM 682 C CA . GLY A 1 83 ? -1.667 -15.826 -13.420 1.00 82.81 83 GLY A CA 1
ATOM 683 C C . GLY A 1 83 ? -0.278 -15.192 -13.422 1.00 82.81 83 GLY A C 1
ATOM 684 O O . GLY A 1 83 ? -0.177 -13.991 -13.646 1.00 82.81 83 GLY A O 1
ATOM 685 N N . VAL A 1 84 ? 0.784 -15.993 -13.305 1.00 80.00 84 VAL A N 1
ATOM 686 C CA . VAL A 1 84 ? 2.179 -15.541 -13.445 1.00 80.00 84 VAL A CA 1
ATOM 687 C C . VAL A 1 84 ? 2.387 -14.878 -14.807 1.00 80.00 84 VAL A C 1
ATOM 689 O O . VAL A 1 84 ? 2.827 -13.734 -14.860 1.00 80.00 84 VAL A O 1
ATOM 692 N N . VAL A 1 85 ? 1.962 -15.532 -15.896 1.00 83.50 85 VAL A N 1
ATOM 693 C CA . VAL A 1 85 ? 2.061 -14.970 -17.257 1.00 83.50 85 VAL A CA 1
ATOM 694 C C . VAL A 1 85 ? 1.271 -13.662 -17.389 1.00 83.50 85 VAL A C 1
ATOM 696 O O . VAL A 1 85 ? 1.735 -12.711 -18.014 1.00 83.50 85 VAL A O 1
ATOM 699 N N . ALA A 1 86 ? 0.078 -13.579 -16.792 1.00 86.81 86 ALA A N 1
ATOM 700 C CA . ALA A 1 86 ? -0.719 -12.356 -16.816 1.00 86.81 86 ALA A CA 1
ATOM 701 C C . ALA A 1 86 ? -0.045 -11.205 -16.049 1.00 86.81 86 ALA A C 1
ATOM 703 O O . ALA A 1 86 ? -0.028 -10.076 -16.539 1.00 86.81 86 ALA A O 1
ATOM 704 N N . PHE A 1 87 ? 0.518 -11.470 -14.866 1.00 83.44 87 PHE A N 1
ATOM 705 C CA . PHE A 1 87 ? 1.224 -10.459 -14.075 1.00 83.44 87 PHE A CA 1
ATOM 706 C C . PHE A 1 87 ? 2.536 -10.021 -14.716 1.00 83.44 87 PHE A C 1
ATOM 708 O O . PHE A 1 87 ? 2.845 -8.832 -14.680 1.00 83.44 87 PHE A O 1
ATOM 715 N N . GLU A 1 88 ? 3.275 -10.941 -15.329 1.00 81.62 88 GLU A N 1
ATOM 716 C CA . GLU A 1 88 ? 4.482 -10.634 -16.095 1.00 81.62 88 GLU A CA 1
ATOM 717 C C . GLU A 1 88 ? 4.147 -9.720 -17.276 1.00 81.62 88 GLU A C 1
ATOM 719 O O . GLU A 1 88 ? 4.710 -8.633 -17.387 1.00 81.62 88 GLU A O 1
ATOM 724 N N . PHE A 1 89 ? 3.121 -10.068 -18.060 1.00 85.31 89 PHE A N 1
ATOM 725 C CA . PHE A 1 89 ? 2.641 -9.225 -19.154 1.00 85.31 89 PHE A CA 1
ATOM 726 C C . PHE A 1 89 ? 2.241 -7.821 -18.677 1.00 85.31 89 PHE A C 1
ATOM 728 O O . PHE A 1 89 ? 2.622 -6.823 -19.289 1.00 85.31 89 PHE A O 1
ATOM 735 N N . ILE A 1 90 ? 1.482 -7.715 -17.581 1.00 85.88 90 ILE A N 1
ATOM 736 C CA . ILE A 1 90 ? 1.077 -6.416 -17.021 1.00 85.88 90 ILE A CA 1
ATOM 737 C C . ILE A 1 90 ? 2.303 -5.624 -16.556 1.00 85.88 90 ILE A C 1
ATOM 739 O O . ILE A 1 90 ? 2.405 -4.434 -16.855 1.00 85.88 90 ILE A O 1
ATOM 743 N N . SER A 1 91 ? 3.233 -6.276 -15.854 1.00 82.31 91 SER A N 1
ATOM 744 C CA . SER A 1 91 ? 4.465 -5.660 -15.363 1.00 82.31 91 SER A CA 1
ATOM 745 C C . SER A 1 91 ? 5.289 -5.103 -16.520 1.00 82.31 91 SER A C 1
ATOM 747 O O . SER A 1 91 ? 5.611 -3.919 -16.516 1.00 82.31 91 SER A O 1
ATOM 749 N N . GLU A 1 92 ? 5.525 -5.889 -17.572 1.00 83.00 92 GLU A N 1
ATOM 750 C CA . GLU A 1 92 ? 6.242 -5.443 -18.770 1.00 83.00 92 GLU A CA 1
ATOM 751 C C . GLU A 1 92 ? 5.593 -4.220 -19.422 1.00 83.00 92 GLU A C 1
ATOM 753 O O . GLU A 1 92 ? 6.292 -3.296 -19.837 1.00 83.00 92 GLU A O 1
ATOM 758 N N . LYS A 1 93 ? 4.255 -4.169 -19.501 1.00 88.88 93 LYS A N 1
ATOM 759 C CA . LYS A 1 93 ? 3.559 -2.993 -20.049 1.00 88.88 93 LYS A CA 1
ATOM 760 C C . LYS A 1 93 ? 3.696 -1.768 -19.160 1.00 88.88 93 LYS A C 1
ATOM 762 O O . LYS A 1 93 ? 3.852 -0.672 -19.691 1.00 88.88 93 LYS A O 1
ATOM 767 N N . ILE A 1 94 ? 3.659 -1.937 -17.840 1.00 84.06 94 ILE A N 1
ATOM 768 C CA . ILE A 1 94 ? 3.887 -0.838 -16.899 1.00 84.06 94 ILE A CA 1
ATOM 769 C C . ILE A 1 94 ? 5.331 -0.338 -17.012 1.00 84.06 94 ILE A C 1
ATOM 771 O O . ILE A 1 94 ? 5.545 0.869 -17.065 1.00 84.06 94 ILE A O 1
ATOM 775 N N . VAL A 1 95 ? 6.315 -1.233 -17.108 1.00 82.19 95 VAL A N 1
ATOM 776 C CA . VAL A 1 95 ? 7.728 -0.862 -17.271 1.00 82.19 95 VAL A CA 1
ATOM 777 C C . VAL A 1 95 ? 7.953 -0.146 -18.599 1.00 82.19 95 VAL A C 1
ATOM 779 O O . VAL A 1 95 ? 8.490 0.956 -18.599 1.00 82.19 95 VAL A O 1
ATOM 782 N N . ALA A 1 96 ? 7.442 -0.685 -19.708 1.00 85.38 96 ALA A N 1
ATOM 783 C CA . ALA A 1 96 ? 7.521 -0.031 -21.013 1.00 85.38 96 ALA A CA 1
ATOM 784 C C . ALA A 1 96 ? 6.829 1.345 -21.023 1.00 85.38 96 ALA A C 1
ATOM 786 O O . ALA A 1 96 ? 7.303 2.282 -21.661 1.00 85.38 96 ALA A O 1
ATOM 787 N N . PHE A 1 97 ? 5.714 1.487 -20.301 1.00 87.44 97 PHE A N 1
ATOM 788 C CA . PHE A 1 97 ? 5.051 2.775 -20.118 1.00 87.44 97 PHE A CA 1
ATOM 789 C C . PHE A 1 97 ? 5.929 3.763 -19.337 1.00 87.44 97 PHE A C 1
ATOM 791 O O . PHE A 1 97 ? 6.040 4.926 -19.720 1.00 87.44 97 PHE A O 1
ATOM 798 N N . LEU A 1 98 ? 6.574 3.309 -18.263 1.00 84.38 98 LEU A N 1
ATOM 799 C CA . LEU A 1 98 ? 7.448 4.138 -17.432 1.00 84.38 98 LEU A CA 1
ATOM 800 C C . LEU A 1 98 ? 8.759 4.498 -18.143 1.00 84.38 98 LEU A C 1
ATOM 802 O O . LEU A 1 98 ? 9.282 5.588 -17.915 1.00 84.38 98 LEU A O 1
ATOM 806 N N . ASP A 1 99 ? 9.242 3.663 -19.063 1.00 84.94 99 ASP A N 1
ATOM 807 C CA . ASP A 1 99 ? 10.403 3.966 -19.905 1.00 84.94 99 ASP A CA 1
ATOM 808 C C . ASP A 1 99 ? 10.172 5.187 -20.804 1.00 84.94 99 ASP A C 1
ATOM 810 O O . ASP A 1 99 ? 11.121 5.915 -21.107 1.00 84.94 99 ASP A O 1
ATOM 814 N N . PHE A 1 100 ? 8.921 5.520 -21.152 1.00 89.38 100 PHE A N 1
ATOM 815 C CA . PHE A 1 100 ? 8.643 6.771 -21.863 1.00 89.38 100 PHE A CA 1
ATOM 816 C C . PHE A 1 100 ? 9.025 8.018 -21.054 1.00 89.38 100 PHE A C 1
ATOM 818 O O . PHE A 1 100 ? 9.353 9.053 -21.643 1.00 89.38 100 PHE A O 1
ATOM 825 N N . ALA A 1 101 ? 9.063 7.930 -19.720 1.00 88.06 101 ALA A N 1
ATOM 826 C CA . ALA A 1 101 ? 9.529 9.024 -18.874 1.00 88.06 101 ALA A CA 1
ATOM 827 C C . ALA A 1 101 ? 11.012 9.358 -19.116 1.00 88.06 101 ALA A C 1
ATOM 829 O O . ALA A 1 101 ? 11.412 10.505 -18.904 1.00 88.06 101 ALA A O 1
ATOM 830 N N . GLN A 1 102 ? 11.815 8.410 -19.618 1.00 84.62 102 GLN A N 1
ATOM 831 C CA . GLN A 1 102 ? 13.229 8.638 -19.927 1.00 84.62 102 GLN A CA 1
ATOM 832 C C . GLN A 1 102 ? 13.420 9.646 -21.065 1.00 84.62 102 GLN A C 1
ATOM 834 O O . GLN A 1 102 ? 14.362 10.435 -21.020 1.00 84.62 102 GLN A O 1
ATOM 839 N N . TYR A 1 103 ? 12.507 9.704 -22.042 1.00 89.56 103 TYR A N 1
ATOM 840 C CA . TYR A 1 103 ? 12.544 10.744 -23.078 1.00 89.56 103 TYR A CA 1
ATOM 841 C C . TYR A 1 103 ? 12.320 12.137 -22.485 1.00 89.56 103 TYR A C 1
ATOM 843 O O . TYR A 1 103 ? 13.009 13.086 -22.856 1.00 89.56 103 TYR A O 1
ATOM 851 N N . GLY A 1 104 ? 11.399 12.253 -21.521 1.00 89.62 104 GLY A N 1
ATOM 852 C CA . GLY A 1 104 ? 11.186 13.491 -20.770 1.00 89.62 104 GLY A CA 1
ATOM 853 C C . GLY A 1 104 ? 12.411 13.869 -19.936 1.00 89.62 104 GLY A C 1
ATOM 854 O O . GLY A 1 104 ? 12.836 15.020 -19.953 1.00 89.62 104 GLY A O 1
ATOM 855 N N . ALA A 1 105 ? 13.033 12.891 -19.274 1.00 88.25 105 ALA A N 1
ATOM 856 C CA . ALA A 1 105 ? 14.230 13.117 -18.472 1.00 88.25 105 ALA A CA 1
ATOM 857 C C . ALA A 1 105 ? 15.407 13.578 -19.343 1.00 88.25 105 ALA A C 1
ATOM 859 O O . ALA A 1 105 ? 16.075 14.550 -19.003 1.00 88.25 105 ALA A O 1
ATOM 860 N N . ALA A 1 106 ? 15.634 12.936 -20.492 1.00 88.62 106 ALA A N 1
ATOM 861 C CA . ALA A 1 106 ? 16.675 13.323 -21.441 1.00 88.62 106 ALA A CA 1
ATOM 862 C C . ALA A 1 106 ? 16.418 14.710 -22.051 1.00 88.62 106 ALA A C 1
ATOM 864 O O . ALA A 1 106 ? 17.358 15.476 -22.246 1.00 88.62 106 ALA A O 1
ATOM 865 N N . PHE A 1 107 ? 15.157 15.066 -22.309 1.00 90.94 107 PHE A N 1
ATOM 866 C CA . PHE A 1 107 ? 14.792 16.403 -22.776 1.00 90.94 107 PHE A CA 1
ATOM 867 C C . PHE A 1 107 ? 15.077 17.484 -21.721 1.00 90.94 107 PHE A C 1
ATOM 869 O O . PHE A 1 107 ? 15.627 18.532 -22.051 1.00 90.94 107 PHE A O 1
ATOM 876 N N . THR A 1 108 ? 14.734 17.238 -20.453 1.00 91.56 108 THR A N 1
ATOM 877 C CA . THR A 1 108 ? 14.883 18.226 -19.372 1.00 91.56 108 THR A CA 1
ATOM 878 C C . THR A 1 108 ? 16.310 18.316 -18.826 1.00 91.56 108 THR A C 1
ATOM 880 O O . THR A 1 108 ? 16.796 19.412 -18.560 1.00 91.56 108 THR A O 1
ATOM 883 N N . TYR A 1 109 ? 16.983 17.179 -18.645 1.00 88.56 109 TYR A N 1
ATOM 884 C CA . TYR A 1 109 ? 18.273 17.079 -17.952 1.00 88.56 109 TYR A CA 1
ATOM 885 C C . TYR A 1 109 ? 19.443 16.709 -18.879 1.00 88.56 109 TYR A C 1
ATOM 887 O O . TYR A 1 109 ? 20.594 16.666 -18.437 1.00 88.56 109 TYR A O 1
ATOM 895 N N . GLY A 1 110 ? 19.184 16.449 -20.163 1.00 85.56 110 GLY A N 1
ATOM 896 C CA . GLY A 1 110 ? 20.216 16.157 -21.154 1.00 85.56 110 GLY A CA 1
ATOM 897 C C . GLY A 1 110 ? 21.047 14.919 -20.807 1.00 85.56 110 GLY A C 1
ATOM 898 O O . GLY A 1 110 ? 20.530 13.863 -20.437 1.00 85.56 110 GLY A O 1
ATOM 899 N N . PHE A 1 111 ? 22.368 15.062 -20.907 1.00 81.50 111 PHE A N 1
ATOM 900 C CA . PHE A 1 111 ? 23.337 13.985 -20.686 1.00 81.50 111 PHE A CA 1
ATOM 901 C C . PHE A 1 111 ? 23.450 13.530 -19.221 1.00 81.50 111 PHE A C 1
ATOM 903 O O . PHE A 1 111 ? 24.093 12.523 -18.961 1.00 81.50 111 PHE A O 1
ATOM 910 N N . LEU A 1 112 ? 22.849 14.226 -18.248 1.00 82.31 112 LEU A N 1
ATOM 911 C CA . LEU A 1 112 ? 22.942 13.848 -16.827 1.00 82.31 112 LEU A CA 1
ATOM 912 C C . LEU A 1 112 ? 22.175 12.558 -16.493 1.00 82.31 112 LEU A C 1
ATOM 914 O O . LEU A 1 112 ? 22.461 11.904 -15.489 1.00 82.31 112 LEU A O 1
ATOM 918 N N . VAL A 1 113 ? 21.201 12.203 -17.332 1.00 80.75 113 VAL A N 1
ATOM 919 C CA . VAL A 1 113 ? 20.368 11.003 -17.169 1.00 80.75 113 VAL A CA 1
ATOM 920 C C . VAL A 1 113 ? 21.064 9.780 -17.755 1.00 80.75 113 VAL A C 1
ATOM 922 O O . VAL A 1 113 ? 21.028 8.718 -17.149 1.00 80.75 113 VAL A O 1
ATOM 925 N N . ASN A 1 114 ? 21.741 9.947 -18.893 1.00 77.81 114 ASN A N 1
ATOM 926 C CA . ASN A 1 114 ? 22.529 8.910 -19.558 1.00 77.81 114 ASN A CA 1
ATOM 927 C C . ASN A 1 114 ? 23.883 9.495 -19.981 1.00 77.81 114 ASN A C 1
ATOM 929 O O . ASN A 1 114 ? 24.064 9.854 -21.150 1.00 77.81 114 ASN A O 1
ATOM 933 N N . PRO A 1 115 ? 24.819 9.656 -19.031 1.00 80.25 115 PRO A N 1
ATOM 934 C CA . PRO A 1 115 ? 26.120 10.217 -19.340 1.00 80.25 115 PRO A CA 1
ATOM 935 C C . PRO A 1 115 ? 26.908 9.262 -20.243 1.00 80.25 115 PRO A C 1
ATOM 937 O O . PRO A 1 115 ? 26.860 8.046 -20.040 1.00 80.25 115 PRO A O 1
ATOM 940 N N . PRO A 1 116 ? 27.647 9.777 -21.243 1.00 77.88 116 PRO A N 1
ATOM 941 C CA . PRO A 1 116 ? 28.579 8.941 -21.985 1.00 77.88 116 PRO A CA 1
ATOM 942 C C . PRO A 1 116 ? 29.613 8.350 -21.005 1.00 77.88 116 PRO A C 1
ATOM 944 O O . PRO A 1 116 ? 29.931 9.008 -20.012 1.00 77.88 116 PRO A O 1
ATOM 947 N N . PRO A 1 117 ? 30.172 7.150 -21.268 1.00 73.31 117 PRO A N 1
ATOM 948 C CA . PRO A 1 117 ? 31.069 6.420 -20.355 1.00 73.31 117 PRO A CA 1
ATOM 949 C C . PRO A 1 117 ? 32.475 7.046 -20.236 1.00 73.31 117 PRO A C 1
ATOM 951 O O . PRO A 1 117 ? 33.487 6.362 -20.103 1.00 73.31 117 PRO A O 1
ATOM 954 N N . ILE A 1 118 ? 32.550 8.370 -20.303 1.00 72.50 118 ILE A N 1
ATOM 955 C CA . ILE A 1 118 ? 33.750 9.184 -20.206 1.00 72.50 118 ILE A CA 1
ATOM 956 C C . ILE A 1 118 ? 33.823 9.672 -18.750 1.00 72.50 118 ILE A C 1
ATOM 958 O O . ILE A 1 118 ? 32.819 10.087 -18.173 1.00 72.50 118 ILE A O 1
ATOM 962 N N . CYS A 1 119 ? 35.002 9.599 -18.131 1.00 69.06 119 CYS A N 1
ATOM 963 C CA . CYS A 1 119 ? 35.260 10.057 -16.754 1.00 69.06 119 CYS A CA 1
ATOM 964 C C . CYS A 1 119 ? 34.588 9.261 -15.612 1.00 69.06 119 CYS A C 1
ATOM 966 O O . CYS A 1 119 ? 34.595 9.730 -14.477 1.00 69.06 119 CYS A O 1
ATOM 968 N N . GLY A 1 120 ? 34.029 8.070 -15.864 1.00 71.94 120 GLY A N 1
ATOM 969 C CA . GLY A 1 120 ? 33.427 7.239 -14.806 1.00 71.94 120 GLY A CA 1
ATOM 970 C C . GLY A 1 120 ? 32.153 7.832 -14.187 1.00 71.94 120 GLY A C 1
ATOM 971 O O . GLY A 1 120 ? 31.789 7.487 -13.064 1.00 71.94 120 GLY A O 1
ATOM 972 N N . MET A 1 121 ? 31.488 8.744 -14.900 1.00 69.81 121 MET A N 1
ATOM 973 C CA . MET A 1 121 ? 30.234 9.347 -14.462 1.00 69.81 121 MET A CA 1
ATOM 974 C C . MET A 1 121 ? 29.087 8.349 -14.651 1.00 69.81 121 MET A C 1
ATOM 976 O O . MET A 1 121 ? 28.780 7.956 -15.772 1.00 69.81 121 MET A O 1
ATOM 980 N N . ASN A 1 122 ? 28.451 7.947 -13.552 1.00 72.44 122 ASN A N 1
ATOM 981 C CA . ASN A 1 122 ? 27.247 7.117 -13.584 1.00 72.44 122 ASN A CA 1
ATOM 982 C C . ASN A 1 122 ? 25.997 7.996 -13.702 1.00 72.44 122 ASN A C 1
ATOM 984 O O . ASN A 1 122 ? 25.998 9.149 -13.263 1.00 72.44 122 ASN A O 1
ATOM 988 N N . ALA A 1 123 ? 24.923 7.441 -14.266 1.00 74.56 123 ALA A N 1
ATOM 989 C CA . ALA A 1 123 ? 23.620 8.098 -14.306 1.00 74.56 123 ALA A CA 1
ATOM 990 C C . ALA A 1 123 ? 23.192 8.546 -12.899 1.00 74.56 123 ALA A C 1
ATOM 992 O O . ALA A 1 123 ? 23.226 7.766 -11.941 1.00 74.56 123 ALA A O 1
ATOM 993 N N . VAL A 1 124 ? 22.784 9.810 -12.763 1.00 82.12 124 VAL A N 1
ATOM 994 C CA . VAL A 1 124 ? 22.325 10.336 -11.476 1.00 82.12 124 VAL A CA 1
ATOM 995 C C . VAL A 1 124 ? 20.897 9.855 -11.236 1.00 82.12 124 VAL A C 1
ATOM 997 O O . VAL A 1 124 ? 19.952 10.336 -11.860 1.00 82.12 124 VAL A O 1
ATOM 1000 N N . PHE A 1 125 ? 20.746 8.937 -10.281 1.00 77.75 125 PHE A N 1
ATOM 1001 C CA . PHE A 1 125 ? 19.471 8.313 -9.911 1.00 77.75 125 PHE A CA 1
ATOM 1002 C C . PHE A 1 125 ? 18.323 9.315 -9.698 1.00 77.75 125 PHE A C 1
ATOM 1004 O O . PHE A 1 125 ? 17.184 9.061 -10.082 1.00 77.75 125 PHE A O 1
ATOM 1011 N N . ALA A 1 126 ? 18.623 10.477 -9.110 1.00 82.81 126 ALA A N 1
ATOM 1012 C CA . ALA A 1 126 ? 17.616 11.486 -8.807 1.00 82.81 126 ALA A CA 1
ATOM 1013 C C . ALA A 1 126 ? 16.871 11.982 -10.058 1.00 82.81 126 ALA A C 1
ATOM 1015 O O . ALA A 1 126 ? 15.661 12.165 -9.994 1.00 82.81 126 ALA A O 1
ATOM 1016 N N . PHE A 1 127 ? 17.554 12.174 -11.192 1.00 83.19 127 PHE A N 1
ATOM 1017 C CA . PHE A 1 127 ? 16.934 12.768 -12.383 1.00 83.19 127 PHE A CA 1
ATOM 1018 C C . PHE A 1 127 ? 16.060 11.783 -13.160 1.00 83.19 127 PHE A C 1
ATOM 1020 O O . PHE A 1 127 ? 15.013 12.174 -13.671 1.00 83.19 127 PHE A O 1
ATOM 1027 N N . SER A 1 128 ? 16.441 10.505 -13.218 1.00 78.62 128 SER A N 1
ATOM 1028 C CA . SER A 1 128 ? 15.634 9.476 -13.882 1.00 78.62 128 SER A CA 1
ATOM 1029 C C . SER A 1 128 ? 14.389 9.124 -13.066 1.00 78.62 128 SER A C 1
ATOM 1031 O O . SER A 1 128 ? 13.283 9.067 -13.604 1.00 78.62 128 SER A O 1
ATOM 1033 N N . VAL A 1 129 ? 14.539 8.948 -11.750 1.00 81.81 129 VAL A N 1
ATOM 1034 C CA . VAL A 1 129 ? 13.427 8.534 -10.886 1.00 81.81 129 VAL A CA 1
ATOM 1035 C C . VAL A 1 129 ? 12.453 9.663 -10.593 1.00 81.81 129 VAL A C 1
ATOM 1037 O O . VAL A 1 129 ? 11.243 9.438 -10.639 1.00 81.81 129 VAL A O 1
ATOM 1040 N N . LEU A 1 130 ? 12.937 10.884 -10.344 1.00 85.44 130 LEU A N 1
ATOM 1041 C CA . LEU A 1 130 ? 12.046 12.023 -10.119 1.00 85.44 130 LEU A CA 1
ATOM 1042 C C . LEU A 1 130 ? 11.143 12.260 -11.334 1.00 85.44 130 LEU A C 1
ATOM 1044 O O . LEU A 1 130 ? 9.945 12.489 -11.172 1.00 85.44 130 LEU A O 1
ATOM 1048 N N . GLN A 1 131 ? 11.691 12.134 -12.546 1.00 87.69 131 GLN A N 1
ATOM 1049 C CA . GLN A 1 131 ? 10.904 12.283 -13.763 1.00 87.69 131 GLN A CA 1
ATOM 1050 C C . GLN A 1 131 ? 9.859 11.172 -13.918 1.00 87.69 131 GLN A C 1
ATOM 1052 O O . GLN A 1 131 ? 8.726 11.464 -14.296 1.00 87.69 131 GLN A O 1
ATOM 1057 N N . ALA A 1 132 ? 10.199 9.918 -13.600 1.00 84.25 132 ALA A N 1
ATOM 1058 C CA . ALA A 1 132 ? 9.241 8.813 -13.638 1.00 84.25 132 ALA A CA 1
ATOM 1059 C C . ALA A 1 132 ? 8.074 9.023 -12.654 1.00 84.25 132 ALA A C 1
ATOM 1061 O O . ALA A 1 132 ? 6.917 8.809 -13.018 1.00 84.25 132 ALA A O 1
ATOM 1062 N N . ILE A 1 133 ? 8.362 9.523 -11.444 1.00 85.31 133 ILE A N 1
ATOM 1063 C CA . ILE A 1 133 ? 7.344 9.876 -10.441 1.00 85.31 133 ILE A CA 1
ATOM 1064 C C . ILE A 1 133 ? 6.419 10.979 -10.975 1.00 85.31 133 ILE A C 1
ATOM 1066 O O . ILE A 1 133 ? 5.198 10.845 -10.885 1.00 85.31 133 ILE A O 1
ATOM 1070 N N . LEU A 1 134 ? 6.981 12.051 -11.550 1.00 87.94 134 LEU A N 1
ATOM 1071 C CA . LEU A 1 134 ? 6.207 13.160 -12.123 1.00 87.94 134 LEU A CA 1
ATOM 1072 C C . LEU A 1 134 ? 5.346 12.710 -13.309 1.00 87.94 134 LEU A C 1
ATOM 1074 O O . LEU A 1 134 ? 4.176 13.078 -13.395 1.00 87.94 134 LEU A O 1
ATOM 1078 N N . TYR A 1 135 ? 5.907 11.890 -14.199 1.00 88.50 135 TYR A N 1
ATOM 1079 C CA . TYR A 1 135 ? 5.209 11.344 -15.359 1.00 88.50 135 TYR A CA 1
ATOM 1080 C C . TYR A 1 135 ? 4.020 10.471 -14.947 1.00 88.50 135 TYR A C 1
ATOM 1082 O O . TYR A 1 135 ? 2.895 10.700 -15.398 1.00 88.50 135 TYR A O 1
ATOM 1090 N N . PHE A 1 136 ? 4.241 9.515 -14.040 1.00 85.50 136 PHE A N 1
ATOM 1091 C CA . PHE A 1 136 ? 3.171 8.652 -13.548 1.00 85.50 136 PHE A CA 1
ATOM 1092 C C . PHE A 1 136 ? 2.118 9.446 -12.764 1.00 85.50 136 PHE A C 1
ATOM 1094 O O . PHE A 1 136 ? 0.923 9.229 -12.954 1.00 85.50 136 PHE A O 1
ATOM 1101 N N . GLY A 1 137 ? 2.535 10.409 -11.935 1.00 86.38 137 GLY A N 1
ATOM 1102 C CA . GLY A 1 137 ? 1.619 11.295 -11.211 1.00 86.38 137 GLY A CA 1
ATOM 1103 C C . GLY A 1 137 ? 0.721 12.108 -12.149 1.00 86.38 137 GLY A C 1
ATOM 1104 O O . GLY A 1 137 ? -0.493 12.156 -11.955 1.00 86.38 137 GLY A O 1
ATOM 1105 N N . ALA A 1 138 ? 1.283 12.680 -13.219 1.00 89.62 138 ALA A N 1
ATOM 1106 C CA . ALA A 1 138 ? 0.515 13.400 -14.234 1.00 89.62 138 ALA A CA 1
ATOM 1107 C C . ALA A 1 138 ? -0.471 12.483 -14.980 1.00 89.62 138 ALA A C 1
ATOM 1109 O O . ALA A 1 138 ? -1.614 12.871 -15.228 1.00 89.62 138 ALA A O 1
ATOM 1110 N N . PHE A 1 139 ? -0.061 11.254 -15.300 1.00 88.94 139 PHE A N 1
ATOM 1111 C CA . PHE A 1 139 ? -0.930 10.263 -15.933 1.00 88.94 139 PHE A CA 1
ATOM 1112 C C . PHE A 1 139 ? -2.103 9.854 -15.034 1.00 88.94 139 PHE A C 1
ATOM 1114 O O . PHE A 1 139 ? -3.251 9.840 -15.477 1.00 88.94 139 PHE A O 1
ATOM 1121 N N . VAL A 1 140 ? -1.845 9.574 -13.757 1.00 86.12 140 VAL A N 1
ATOM 1122 C CA . VAL A 1 140 ? -2.900 9.255 -12.788 1.00 86.12 140 VAL A CA 1
ATOM 1123 C C . VAL A 1 140 ? -3.851 10.439 -12.608 1.00 86.12 140 VAL A C 1
ATOM 1125 O O . VAL A 1 140 ? -5.068 10.244 -12.600 1.00 86.12 140 VAL A O 1
ATOM 1128 N N . ALA A 1 141 ? -3.333 11.669 -12.548 1.00 87.81 141 ALA A N 1
ATOM 1129 C CA . ALA A 1 141 ? -4.157 12.874 -12.494 1.00 87.81 141 ALA A CA 1
ATOM 1130 C C . ALA A 1 141 ? -5.059 13.016 -13.736 1.00 87.81 141 ALA A C 1
ATOM 1132 O O . ALA A 1 141 ? -6.237 13.349 -13.604 1.00 87.81 141 ALA A O 1
ATOM 1133 N N . LEU A 1 142 ? -4.548 12.701 -14.933 1.00 92.81 142 LEU A N 1
ATOM 1134 C CA . LEU A 1 142 ? -5.341 12.656 -16.164 1.00 92.81 142 LEU A CA 1
ATOM 1135 C C . LEU A 1 142 ? -6.450 11.595 -16.079 1.00 92.81 142 LEU A C 1
ATOM 1137 O O . LEU A 1 142 ? -7.610 11.900 -16.348 1.00 92.81 142 LEU A O 1
ATOM 1141 N N . LEU A 1 143 ? -6.123 10.364 -15.668 1.00 90.56 143 LEU A N 1
ATOM 1142 C CA . LEU A 1 143 ? -7.110 9.286 -15.509 1.00 90.56 143 LEU A CA 1
ATOM 1143 C C . LEU A 1 143 ? -8.196 9.627 -14.488 1.00 90.56 143 LEU A C 1
ATOM 1145 O O . LEU A 1 143 ? -9.339 9.185 -14.629 1.00 90.56 143 LEU A O 1
ATOM 1149 N N . TYR A 1 144 ? -7.843 10.415 -13.476 1.00 86.88 144 TYR A N 1
ATOM 1150 C CA . TYR A 1 144 ? -8.788 10.936 -12.507 1.00 86.88 144 TYR A CA 1
ATOM 1151 C C . TYR A 1 144 ? -9.722 11.980 -13.135 1.00 86.88 144 TYR A C 1
ATOM 1153 O O . TYR A 1 144 ? -10.928 11.928 -12.920 1.00 86.88 144 TYR A O 1
ATOM 1161 N N . GLN A 1 145 ? -9.225 12.890 -13.973 1.00 90.31 145 GLN A N 1
ATOM 1162 C CA . GLN A 1 145 ? -10.094 13.838 -14.688 1.00 90.31 145 GLN A CA 1
ATOM 1163 C C . GLN A 1 145 ? -11.004 13.145 -15.718 1.00 90.31 145 GLN A C 1
ATOM 1165 O O . GLN A 1 145 ? -12.141 13.563 -15.919 1.00 90.31 145 GLN A O 1
ATOM 1170 N N . LEU A 1 146 ? -10.539 12.051 -16.331 1.00 94.56 146 LEU A N 1
ATOM 1171 C CA . LEU A 1 146 ? -11.318 11.251 -17.285 1.00 94.56 146 LEU A CA 1
ATOM 1172 C C . LEU A 1 146 ? -12.373 10.344 -16.627 1.00 94.56 146 LEU A C 1
ATOM 1174 O O . LEU A 1 146 ? -13.174 9.735 -17.333 1.00 94.56 146 LEU A O 1
ATOM 1178 N N . GLY A 1 147 ? -12.380 10.207 -15.298 1.00 91.88 147 GLY A N 1
ATOM 1179 C CA . GLY A 1 147 ? -13.342 9.363 -14.580 1.00 91.88 147 GLY A CA 1
ATOM 1180 C C . GLY A 1 147 ? -12.990 7.868 -14.528 1.00 91.88 147 GLY A C 1
ATOM 1181 O O . GLY A 1 147 ? -13.673 7.097 -13.849 1.00 91.88 147 GLY A O 1
ATOM 1182 N N . VAL A 1 148 ? -11.932 7.432 -15.223 1.00 93.06 148 VAL A N 1
ATOM 1183 C CA . VAL A 1 148 ? -11.530 6.014 -15.306 1.00 93.06 148 VAL A CA 1
ATOM 1184 C C . VAL A 1 148 ? -11.084 5.506 -13.941 1.00 93.06 148 VAL A C 1
ATOM 1186 O O . VAL A 1 148 ? -11.488 4.425 -13.506 1.00 93.06 148 VAL A O 1
ATOM 1189 N N . MET A 1 149 ? -10.284 6.311 -13.241 1.00 88.94 149 MET A N 1
ATOM 1190 C CA . MET A 1 149 ? -9.735 5.933 -11.946 1.00 88.94 149 MET A CA 1
ATOM 1191 C C . MET A 1 149 ? -10.842 5.739 -10.907 1.00 88.94 149 MET A C 1
ATOM 1193 O O . MET A 1 149 ? -10.850 4.757 -10.172 1.00 88.94 149 MET A O 1
ATOM 1197 N N . GLN A 1 150 ? -11.838 6.624 -10.892 1.00 91.00 150 GLN A N 1
ATOM 1198 C CA . GLN A 1 150 ? -12.984 6.537 -9.992 1.00 91.00 150 GLN A CA 1
ATOM 1199 C C . GLN A 1 150 ? -13.797 5.268 -10.245 1.00 91.00 150 GLN A C 1
ATOM 1201 O O . GLN A 1 150 ? -14.189 4.605 -9.287 1.00 91.00 150 GLN A O 1
ATOM 1206 N N . LEU A 1 151 ? -14.019 4.897 -11.511 1.00 92.31 151 LEU A N 1
ATOM 1207 C CA . LEU A 1 151 ? -14.739 3.670 -11.851 1.00 92.31 151 LEU A CA 1
ATOM 1208 C C . LEU A 1 151 ? -14.012 2.439 -11.300 1.00 92.31 151 LEU A C 1
ATOM 1210 O O . LEU A 1 151 ? -14.636 1.611 -10.632 1.00 92.31 151 LEU A O 1
ATOM 1214 N N . VAL A 1 152 ? -12.701 2.342 -11.534 1.00 92.56 152 VAL A N 1
ATOM 1215 C CA . VAL A 1 152 ? -11.874 1.230 -11.040 1.00 92.56 152 VAL A CA 1
ATOM 1216 C C . VAL A 1 152 ? -11.892 1.183 -9.513 1.00 92.56 152 VAL A C 1
ATOM 1218 O O . VAL A 1 152 ? -12.212 0.143 -8.934 1.00 92.56 152 VAL A O 1
ATOM 1221 N N . LEU A 1 153 ? -11.625 2.314 -8.855 1.00 93.00 153 LEU A N 1
ATOM 1222 C CA . LEU A 1 153 ? -11.576 2.399 -7.398 1.00 93.00 153 LEU A CA 1
ATOM 1223 C C . LEU A 1 153 ? -12.910 2.022 -6.755 1.00 93.00 153 LEU A C 1
ATOM 1225 O O . LEU A 1 153 ? -12.917 1.218 -5.830 1.00 93.00 153 LEU A O 1
ATOM 1229 N N . ILE A 1 154 ? -14.039 2.536 -7.254 1.00 91.75 154 ILE A N 1
ATOM 1230 C CA . ILE A 1 154 ? -15.366 2.231 -6.699 1.00 91.75 154 ILE A CA 1
ATOM 1231 C C . ILE A 1 154 ? -15.691 0.743 -6.857 1.00 91.75 154 ILE A C 1
ATOM 1233 O O . ILE A 1 154 ? -16.212 0.133 -5.925 1.00 91.75 154 ILE A O 1
ATOM 1237 N N . LYS A 1 155 ? -15.374 0.130 -8.005 1.00 94.69 155 LYS A N 1
ATOM 1238 C CA . LYS A 1 155 ? -15.649 -1.297 -8.242 1.00 94.69 155 LYS A CA 1
ATOM 1239 C C . LYS A 1 155 ? -14.813 -2.204 -7.344 1.00 94.69 155 LYS A C 1
ATOM 1241 O O . LYS A 1 155 ? -15.356 -3.139 -6.756 1.00 94.69 155 LYS A O 1
ATOM 1246 N N . VAL A 1 156 ? -13.520 -1.920 -7.206 1.00 94.12 156 VAL A N 1
ATOM 1247 C CA . VAL A 1 156 ? -12.630 -2.709 -6.345 1.00 94.12 156 VAL A CA 1
ATOM 1248 C C . VAL A 1 156 ? -12.950 -2.462 -4.866 1.00 94.12 156 VAL A C 1
ATOM 1250 O O . VAL A 1 156 ? -13.022 -3.413 -4.093 1.00 94.12 156 VAL A O 1
ATOM 1253 N N . ALA A 1 157 ? -13.241 -1.220 -4.470 1.00 94.81 157 ALA A N 1
ATOM 1254 C CA . ALA A 1 157 ? -13.661 -0.889 -3.108 1.00 94.81 157 ALA A CA 1
ATOM 1255 C C . ALA A 1 157 ? -14.970 -1.580 -2.727 1.00 94.81 157 ALA A C 1
ATOM 1257 O O . ALA A 1 157 ? -15.078 -2.105 -1.624 1.00 94.81 157 ALA A O 1
ATOM 1258 N N . TRP A 1 158 ? -15.935 -1.636 -3.645 1.00 95.19 158 TRP A N 1
ATOM 1259 C CA . TRP A 1 158 ? -17.187 -2.361 -3.448 1.00 95.19 158 TRP A CA 1
ATOM 1260 C C . TRP A 1 158 ? -16.954 -3.862 -3.228 1.00 95.19 158 TRP A C 1
ATOM 1262 O O . TRP A 1 158 ? -17.555 -4.448 -2.327 1.00 95.19 158 TRP A O 1
ATOM 1272 N N . LEU A 1 159 ? -16.033 -4.474 -3.983 1.00 94.75 159 LEU A N 1
ATOM 1273 C CA . LEU A 1 159 ? -15.651 -5.874 -3.782 1.00 94.75 159 LEU A CA 1
ATOM 1274 C C . LEU A 1 159 ? -15.049 -6.091 -2.385 1.00 94.75 159 LEU A C 1
ATOM 1276 O O . LEU A 1 159 ? -15.518 -6.960 -1.650 1.00 94.75 159 LEU A O 1
ATOM 1280 N N . VAL A 1 160 ? -14.071 -5.263 -1.998 1.00 94.12 160 VAL A N 1
ATOM 1281 C CA . VAL A 1 160 ? -13.426 -5.315 -0.673 1.00 94.12 160 VAL A CA 1
ATOM 1282 C C . VAL A 1 160 ? -14.456 -5.131 0.444 1.00 94.12 160 VAL A C 1
ATOM 1284 O O . VAL A 1 160 ? -14.474 -5.909 1.401 1.00 94.12 160 VAL A O 1
ATOM 1287 N N . GLN A 1 161 ? -15.359 -4.161 0.292 1.00 95.25 161 GLN A N 1
ATOM 1288 C CA . GLN A 1 161 ? -16.414 -3.851 1.254 1.00 95.25 161 GLN A CA 1
ATOM 1289 C C . GLN A 1 161 ? -17.340 -5.051 1.489 1.00 95.25 161 GLN A C 1
ATOM 1291 O O . GLN A 1 161 ? -17.639 -5.386 2.634 1.00 95.25 161 GLN A O 1
ATOM 1296 N N . ILE A 1 162 ? -17.776 -5.731 0.424 1.00 95.00 162 ILE A N 1
ATOM 1297 C CA . ILE A 1 162 ? -18.648 -6.909 0.538 1.00 95.00 162 ILE A CA 1
ATOM 1298 C C . ILE A 1 162 ? -17.926 -8.061 1.233 1.00 95.00 162 ILE A C 1
ATOM 1300 O O . ILE A 1 162 ? -18.503 -8.725 2.102 1.00 95.00 162 ILE A O 1
ATOM 1304 N N . THR A 1 163 ? -16.664 -8.299 0.876 1.00 94.44 163 THR A N 1
ATOM 1305 C CA . THR A 1 163 ? -15.899 -9.406 1.448 1.00 94.44 163 THR A CA 1
ATOM 1306 C C . THR A 1 163 ? -15.601 -9.181 2.930 1.00 94.44 163 THR A C 1
ATOM 1308 O O . THR A 1 163 ? -15.977 -10.002 3.770 1.00 94.44 163 THR A O 1
ATOM 1311 N N . LEU A 1 164 ? -15.006 -8.036 3.281 1.00 93.81 164 LEU A N 1
ATOM 1312 C CA . LEU A 1 164 ? -14.556 -7.760 4.644 1.00 93.81 164 LEU A CA 1
ATOM 1313 C C . LEU A 1 164 ? -15.709 -7.314 5.557 1.00 93.81 164 LEU A C 1
ATOM 1315 O O . LEU A 1 164 ? -15.642 -7.535 6.764 1.00 93.81 164 LEU A O 1
ATOM 1319 N N . GLY A 1 165 ? -16.785 -6.739 5.011 1.00 93.94 165 GLY A N 1
ATOM 1320 C CA . GLY A 1 165 ? -17.862 -6.134 5.803 1.00 93.94 165 GLY A CA 1
ATOM 1321 C C . GLY A 1 165 ? -17.451 -4.820 6.479 1.00 93.94 165 GLY A C 1
ATOM 1322 O O . GLY A 1 165 ? -18.046 -4.438 7.484 1.00 93.94 165 GLY A O 1
ATOM 1323 N N . THR A 1 166 ? -16.411 -4.174 5.955 1.00 94.56 166 THR A N 1
ATOM 1324 C CA . THR A 1 166 ? -15.880 -2.869 6.364 1.00 94.56 166 THR A CA 1
ATOM 1325 C C . THR A 1 166 ? -16.747 -1.723 5.842 1.00 94.56 166 THR A C 1
ATOM 1327 O O . THR A 1 166 ? -17.615 -1.918 4.985 1.00 94.56 166 THR A O 1
ATOM 1330 N N . THR A 1 167 ? -16.545 -0.506 6.345 1.00 94.94 167 THR A N 1
ATOM 1331 C CA . THR A 1 167 ? -17.293 0.660 5.855 1.00 94.94 167 THR A CA 1
ATOM 1332 C C . THR A 1 167 ? -16.825 1.078 4.458 1.00 94.94 167 THR A C 1
ATOM 1334 O O . THR A 1 167 ? -15.716 0.763 4.012 1.00 94.94 167 THR A O 1
ATOM 1337 N N . ALA A 1 168 ? -17.690 1.771 3.712 1.00 93.19 168 ALA A N 1
ATOM 1338 C CA . ALA A 1 168 ? -17.371 2.196 2.348 1.00 93.19 168 ALA A CA 1
ATOM 1339 C C . ALA A 1 168 ? -16.174 3.166 2.310 1.00 93.19 168 ALA A C 1
ATOM 1341 O O . ALA A 1 168 ? -15.375 3.121 1.380 1.00 93.19 168 ALA A O 1
ATOM 1342 N N . THR A 1 169 ? -16.023 4.010 3.334 1.00 93.25 169 THR A N 1
ATOM 1343 C CA . THR A 1 169 ? -14.949 5.006 3.449 1.00 93.25 169 THR A CA 1
ATOM 1344 C C . THR A 1 169 ? -13.588 4.358 3.680 1.00 93.25 169 THR A C 1
ATOM 1346 O O . THR A 1 169 ? -12.641 4.675 2.959 1.00 93.25 169 THR A O 1
ATOM 1349 N N . GLU A 1 170 ? -13.477 3.423 4.629 1.00 94.81 170 GLU A N 1
ATOM 1350 C CA . GLU A 1 170 ? -12.209 2.734 4.893 1.00 94.81 170 GLU A CA 1
ATOM 1351 C C . GLU A 1 170 ? -11.823 1.795 3.741 1.00 94.81 170 GLU A C 1
ATOM 1353 O O . GLU A 1 170 ? -10.658 1.755 3.350 1.00 94.81 170 GLU A O 1
ATOM 1358 N N . SER A 1 171 ? -12.802 1.124 3.121 1.00 95.69 171 SER A N 1
ATOM 1359 C CA . SER A 1 171 ? -12.566 0.234 1.974 1.00 95.69 171 SER A CA 1
ATOM 1360 C C . SER A 1 171 ? -12.115 1.015 0.738 1.00 95.69 171 SER A C 1
ATOM 1362 O O . SER A 1 171 ? -11.150 0.629 0.078 1.00 95.69 171 SER A O 1
ATOM 1364 N N . LEU A 1 172 ? -12.768 2.147 0.445 1.00 95.44 172 LEU A N 1
ATOM 1365 C CA . LEU A 1 172 ? -12.384 3.021 -0.664 1.00 95.44 172 LEU A CA 1
ATOM 1366 C C . LEU A 1 172 ? -10.990 3.601 -0.455 1.00 95.44 172 LEU A C 1
ATOM 1368 O O . LEU A 1 172 ? -10.182 3.573 -1.380 1.00 95.44 172 LEU A O 1
ATOM 1372 N N . ASN A 1 173 ? -10.684 4.080 0.752 1.00 95.44 173 ASN A N 1
ATOM 1373 C CA . ASN A 1 173 ? -9.351 4.581 1.056 1.00 95.44 173 ASN A CA 1
ATOM 1374 C C . ASN A 1 173 ? -8.292 3.477 0.943 1.00 95.44 173 ASN A C 1
ATOM 1376 O O . ASN A 1 173 ? -7.221 3.727 0.396 1.00 95.44 173 ASN A O 1
ATOM 1380 N N . ALA A 1 174 ? -8.570 2.263 1.426 1.00 94.88 174 ALA A N 1
ATOM 1381 C CA . ALA A 1 174 ? -7.619 1.159 1.349 1.00 94.88 174 ALA A CA 1
ATOM 1382 C C . ALA A 1 174 ? -7.261 0.810 -0.102 1.00 94.88 174 ALA A C 1
ATOM 1384 O O . ALA A 1 174 ? -6.085 0.710 -0.439 1.00 94.88 174 ALA A O 1
ATOM 1385 N N . VAL A 1 175 ? -8.264 0.722 -0.976 1.00 94.38 175 VAL A N 1
ATOM 1386 C CA . VAL A 1 175 ? -8.062 0.468 -2.409 1.00 94.38 175 VAL A CA 1
ATOM 1387 C C . VAL A 1 175 ? -7.381 1.647 -3.103 1.00 94.38 175 VAL A C 1
ATOM 1389 O O . VAL A 1 175 ? -6.468 1.450 -3.900 1.00 94.38 175 VAL A O 1
ATOM 1392 N N . ALA A 1 176 ? -7.776 2.879 -2.788 1.00 93.06 176 ALA A N 1
ATOM 1393 C CA . ALA A 1 176 ? -7.155 4.072 -3.351 1.00 93.06 176 ALA A CA 1
ATOM 1394 C C . ALA A 1 176 ? -5.679 4.210 -2.962 1.00 93.06 176 ALA A C 1
ATOM 1396 O O . ALA A 1 176 ? -4.876 4.655 -3.781 1.00 93.06 176 ALA A O 1
ATOM 1397 N N . SER A 1 177 ? -5.310 3.777 -1.753 1.00 92.69 177 SER A N 1
ATOM 1398 C CA . SER A 1 177 ? -3.928 3.851 -1.261 1.00 92.69 177 SER A CA 1
ATOM 1399 C C . SER A 1 177 ? -2.962 3.009 -2.104 1.00 92.69 177 SER A C 1
ATOM 1401 O O . SER A 1 177 ? -1.806 3.393 -2.241 1.00 92.69 177 SER A O 1
ATOM 1403 N N . ILE A 1 178 ? -3.442 1.935 -2.747 1.00 90.12 178 ILE A N 1
ATOM 1404 C CA . ILE A 1 178 ? -2.646 1.079 -3.649 1.00 90.12 178 ILE A CA 1
ATOM 1405 C C . ILE A 1 178 ? -2.120 1.864 -4.859 1.00 90.12 178 ILE A C 1
ATOM 1407 O O . ILE A 1 178 ? -1.028 1.599 -5.349 1.00 90.12 178 ILE A O 1
ATOM 1411 N N . PHE A 1 179 ? -2.892 2.831 -5.355 1.00 86.00 179 PHE A N 1
ATOM 1412 C CA . PHE A 1 179 ? -2.549 3.557 -6.577 1.00 86.00 179 PHE A CA 1
ATOM 1413 C C . PHE A 1 179 ? -2.050 4.975 -6.297 1.00 86.00 179 PHE A C 1
ATOM 1415 O O . PHE A 1 179 ? -1.041 5.391 -6.864 1.00 86.00 179 PHE A O 1
ATOM 1422 N N . LEU A 1 180 ? -2.752 5.700 -5.421 1.00 85.62 180 LEU A N 1
ATOM 1423 C CA . LEU A 1 180 ? -2.537 7.123 -5.142 1.00 85.62 180 LEU A CA 1
ATOM 1424 C C . LEU A 1 180 ? -1.583 7.360 -3.954 1.00 85.62 180 LEU A C 1
ATOM 1426 O O . LEU A 1 180 ? -1.023 8.439 -3.789 1.00 85.62 180 LEU A O 1
ATOM 1430 N N . GLY A 1 181 ? -1.379 6.353 -3.101 1.00 88.56 181 GLY A N 1
ATOM 1431 C CA . GLY A 1 181 ? -0.569 6.475 -1.890 1.00 88.56 181 GLY A CA 1
ATOM 1432 C C . GLY A 1 181 ? -1.246 7.235 -0.741 1.00 88.56 181 GLY A C 1
ATOM 1433 O O . GLY A 1 181 ? -2.411 7.638 -0.801 1.00 88.56 181 GLY A O 1
ATOM 1434 N N . LEU A 1 182 ? -0.490 7.416 0.348 1.00 91.31 182 LEU A N 1
ATOM 1435 C CA . LEU A 1 182 ? -1.013 7.825 1.660 1.00 91.31 182 LEU A CA 1
ATOM 1436 C C . LEU A 1 182 ? -1.556 9.260 1.742 1.00 91.31 182 LEU A C 1
ATOM 1438 O O . LEU A 1 182 ? -2.359 9.549 2.628 1.00 91.31 182 LEU A O 1
ATOM 1442 N N . SER A 1 183 ? -1.095 10.162 0.872 1.00 88.88 183 SER A N 1
ATOM 1443 C CA . SER A 1 183 ? -1.474 11.583 0.885 1.00 88.88 183 SER A CA 1
ATOM 1444 C C . SER A 1 183 ? -2.694 11.880 0.021 1.00 88.88 183 SER A C 1
ATOM 1446 O O . SER A 1 183 ? -3.463 12.786 0.335 1.00 88.88 183 SER A O 1
ATOM 1448 N N . GLU A 1 184 ? -2.873 11.125 -1.058 1.00 88.00 184 GLU A N 1
ATOM 1449 C CA . GLU A 1 184 ? -3.903 11.373 -2.065 1.00 88.00 184 GLU A CA 1
ATOM 1450 C C . GLU A 1 184 ? -5.158 10.527 -1.827 1.00 88.00 184 GLU A C 1
ATOM 1452 O O . GLU A 1 184 ? -6.269 11.017 -2.023 1.00 88.00 184 GLU A O 1
ATOM 1457 N N . ALA A 1 185 ? -5.022 9.292 -1.330 1.00 91.88 185 ALA A N 1
ATOM 1458 C CA . ALA A 1 185 ? -6.172 8.427 -1.055 1.00 91.88 185 ALA A CA 1
ATOM 1459 C C . ALA A 1 185 ? -7.216 9.053 -0.096 1.00 91.88 185 ALA A C 1
ATOM 1461 O O . ALA A 1 185 ? -8.411 9.002 -0.410 1.00 91.88 185 ALA A O 1
ATOM 1462 N N . PRO A 1 186 ? -6.825 9.744 0.999 1.00 92.62 186 PRO A N 1
ATOM 1463 C CA . PRO A 1 186 ? -7.782 10.374 1.911 1.00 92.62 186 PRO A CA 1
ATOM 1464 C C . PRO A 1 186 ? -8.569 11.540 1.291 1.00 92.62 186 PRO A C 1
ATOM 1466 O O . PRO A 1 186 ? -9.624 11.911 1.810 1.00 92.62 186 PRO A O 1
ATOM 1469 N N . LEU A 1 187 ? -8.102 12.115 0.173 1.00 91.19 187 LEU A N 1
ATOM 1470 C CA . LEU A 1 187 ? -8.813 13.182 -0.539 1.00 91.19 187 LEU A CA 1
ATOM 1471 C C . LEU A 1 187 ? -10.169 12.698 -1.071 1.00 91.19 187 LEU A C 1
ATOM 1473 O O . LEU A 1 187 ? -11.137 13.458 -1.061 1.00 91.19 187 LEU A O 1
ATOM 1477 N N . LEU A 1 188 ? -10.260 11.423 -1.462 1.00 90.06 188 LEU A N 1
ATOM 1478 C CA . LEU A 1 188 ? -11.480 10.813 -2.002 1.00 90.06 188 LEU A CA 1
ATOM 1479 C C . LEU A 1 188 ? -12.604 10.717 -0.969 1.00 90.06 188 LEU A C 1
ATOM 1481 O O . LEU A 1 188 ? -13.782 10.716 -1.317 1.00 90.06 188 LEU A O 1
ATOM 1485 N N . ILE A 1 189 ? -12.237 10.652 0.309 1.00 93.06 189 ILE A N 1
ATOM 1486 C CA . ILE A 1 189 ? -13.167 10.534 1.434 1.00 93.06 189 ILE A CA 1
ATOM 1487 C C . ILE A 1 189 ? -13.215 11.805 2.285 1.00 93.06 189 ILE A C 1
ATOM 1489 O O . ILE A 1 189 ? -13.809 11.795 3.363 1.00 93.06 189 ILE A O 1
ATOM 1493 N N . LYS A 1 190 ? -12.645 12.919 1.795 1.00 92.25 190 LYS A N 1
ATOM 1494 C CA . LYS A 1 190 ? -12.601 14.222 2.478 1.00 92.25 190 LYS A CA 1
ATOM 1495 C C . LYS A 1 190 ? -13.909 14.612 3.187 1.00 92.25 190 LYS A C 1
ATOM 1497 O O . LYS A 1 190 ? -13.823 14.954 4.367 1.00 92.25 190 LYS A O 1
ATOM 1502 N N . PRO A 1 191 ? -15.102 14.568 2.550 1.00 92.69 191 PRO A N 1
ATOM 1503 C CA . PRO A 1 191 ? -16.339 14.997 3.213 1.00 92.69 191 PRO A CA 1
ATOM 1504 C C . PRO A 1 191 ? -16.734 14.115 4.408 1.00 92.69 191 PRO A C 1
ATOM 1506 O O . PRO A 1 191 ? -17.451 14.573 5.294 1.00 92.69 191 PRO A O 1
ATOM 1509 N N . TYR A 1 192 ? -16.245 12.877 4.463 1.00 93.38 192 TYR A N 1
ATOM 1510 C CA . TYR A 1 192 ? -16.579 11.914 5.509 1.00 93.38 192 TYR A CA 1
ATOM 1511 C C . TYR A 1 192 ? -15.544 11.868 6.636 1.00 93.38 192 TYR A C 1
ATOM 1513 O O . TYR A 1 192 ? -15.869 11.391 7.718 1.00 93.38 192 TYR A O 1
ATOM 1521 N N . LEU A 1 193 ? -14.334 12.415 6.440 1.00 92.81 193 LEU A N 1
ATOM 1522 C CA . LEU A 1 193 ? -13.234 12.346 7.416 1.00 92.81 193 LEU A CA 1
ATOM 1523 C C . LEU A 1 193 ? -13.619 12.838 8.817 1.00 92.81 193 LEU A C 1
ATOM 1525 O O . LEU A 1 193 ? -13.139 12.305 9.810 1.00 92.81 193 LEU A O 1
ATOM 1529 N N . SER A 1 194 ? -14.475 13.857 8.923 1.00 91.44 194 SER A N 1
ATOM 1530 C CA . SER A 1 194 ? -14.903 14.389 10.223 1.00 91.44 194 SER A CA 1
ATOM 1531 C C . SER A 1 194 ? -15.919 13.515 10.962 1.00 91.44 194 SER A C 1
ATOM 1533 O O . SER A 1 194 ? -16.205 13.800 12.121 1.00 91.44 194 SER A O 1
ATOM 1535 N N . GLN A 1 195 ? -16.499 12.516 10.295 1.00 94.00 195 GLN A N 1
ATOM 1536 C CA . GLN A 1 195 ? -17.545 11.637 10.830 1.00 94.00 195 GLN A CA 1
ATOM 1537 C C . GLN A 1 195 ? -17.028 10.227 11.141 1.00 94.00 195 GLN A C 1
ATOM 1539 O O . GLN A 1 195 ? -17.773 9.406 11.668 1.00 94.00 195 GLN A O 1
ATOM 1544 N N . LEU A 1 196 ? -15.765 9.945 10.816 1.00 94.56 196 LEU A N 1
ATOM 1545 C CA . LEU A 1 196 ? -15.173 8.630 11.013 1.00 94.56 196 LEU A CA 1
ATOM 1546 C C . LEU A 1 196 ? -14.965 8.311 12.492 1.00 94.56 196 LEU A C 1
ATOM 1548 O O . LEU A 1 196 ? -14.548 9.147 13.298 1.00 94.56 196 LEU A O 1
ATOM 1552 N N . THR A 1 197 ? -15.183 7.048 12.819 1.00 95.38 197 THR A N 1
ATOM 1553 C CA . THR A 1 197 ? -14.837 6.446 14.102 1.00 95.38 197 THR A CA 1
ATOM 1554 C C . THR A 1 197 ? -13.324 6.305 14.259 1.00 95.38 197 THR A C 1
ATOM 1556 O O . THR A 1 197 ? -12.579 6.211 13.285 1.00 95.38 197 THR A O 1
ATOM 1559 N N . HIS A 1 198 ? -12.837 6.210 15.499 1.00 94.19 198 HIS A N 1
ATOM 1560 C CA . HIS A 1 198 ? -11.404 6.028 15.762 1.00 94.19 198 HIS A CA 1
ATOM 1561 C C . HIS A 1 198 ? -10.797 4.804 15.050 1.00 94.19 198 HIS A C 1
ATOM 1563 O O . HIS A 1 198 ? -9.644 4.870 14.627 1.00 94.19 198 HIS A O 1
ATOM 1569 N N . SER A 1 199 ? -11.557 3.713 14.891 1.00 94.06 199 SER A N 1
ATOM 1570 C CA . SER A 1 199 ? -11.107 2.517 14.170 1.00 94.06 199 SER A CA 1
ATOM 1571 C C . SER A 1 199 ? -10.991 2.744 12.666 1.00 94.06 199 SER A C 1
ATOM 1573 O O . SER A 1 199 ? -10.007 2.310 12.080 1.00 94.06 199 SER A O 1
ATOM 1575 N N . GLU A 1 200 ? -11.932 3.462 12.050 1.00 95.69 200 GLU A N 1
ATOM 1576 C CA . GLU A 1 200 ? -11.870 3.775 10.614 1.00 95.69 200 GLU A CA 1
ATOM 1577 C C . GLU A 1 200 ? -10.700 4.713 10.306 1.00 95.69 200 GLU A C 1
ATOM 1579 O O . GLU A 1 200 ? -9.978 4.523 9.330 1.00 95.69 200 GLU A O 1
ATOM 1584 N N . VAL A 1 201 ? -10.454 5.698 11.179 1.00 95.50 201 VAL A N 1
ATOM 1585 C CA . VAL A 1 201 ? -9.272 6.567 11.075 1.00 95.50 201 VAL A CA 1
ATOM 1586 C C . VAL A 1 201 ? -7.994 5.742 11.165 1.00 95.50 201 VAL A C 1
ATOM 1588 O O . VAL A 1 201 ? -7.089 5.914 10.352 1.00 95.50 201 VAL A O 1
ATOM 1591 N N . PHE A 1 202 ? -7.928 4.813 12.120 1.00 96.00 202 PHE A N 1
ATOM 1592 C CA . PHE A 1 202 ? -6.789 3.914 12.260 1.00 96.00 202 PHE A CA 1
ATOM 1593 C C . PHE A 1 202 ? -6.591 3.019 11.029 1.00 96.00 202 PHE A C 1
ATOM 1595 O O . PHE A 1 202 ? -5.457 2.845 10.583 1.00 96.00 202 PHE A O 1
ATOM 1602 N N . ALA A 1 203 ? -7.673 2.498 10.444 1.00 95.50 203 ALA A N 1
ATOM 1603 C CA . ALA A 1 203 ? -7.634 1.687 9.231 1.00 95.50 203 ALA A CA 1
ATOM 1604 C C . ALA A 1 203 ? -7.114 2.485 8.025 1.00 95.50 203 ALA A C 1
ATOM 1606 O O . ALA A 1 203 ? -6.245 1.999 7.302 1.00 95.50 203 ALA A O 1
ATOM 1607 N N . ILE A 1 204 ? -7.560 3.735 7.854 1.00 95.38 204 ILE A N 1
ATOM 1608 C CA . ILE A 1 204 ? -7.055 4.656 6.821 1.00 95.38 204 ILE A CA 1
ATOM 1609 C C . ILE A 1 204 ? -5.554 4.898 6.985 1.00 95.38 204 ILE A C 1
ATOM 1611 O O . ILE A 1 204 ? -4.811 4.861 6.002 1.00 95.38 204 ILE A O 1
ATOM 1615 N N . MET A 1 205 ? -5.099 5.105 8.226 1.00 95.81 205 MET A N 1
ATOM 1616 C CA . MET A 1 205 ? -3.678 5.284 8.518 1.00 95.81 205 MET A CA 1
ATOM 1617 C C . MET A 1 205 ? -2.865 4.042 8.155 1.00 95.81 205 MET A C 1
ATOM 1619 O O . MET A 1 205 ? -1.894 4.139 7.405 1.00 95.81 205 MET A O 1
ATOM 1623 N N . CYS A 1 206 ? -3.294 2.872 8.637 1.00 95.75 206 CYS A N 1
ATOM 1624 C CA . CYS A 1 206 ? -2.620 1.604 8.374 1.00 95.75 206 CYS A CA 1
ATOM 1625 C C . CYS A 1 206 ? -2.572 1.282 6.879 1.00 95.75 206 CYS A C 1
ATOM 1627 O O . CYS A 1 206 ? -1.521 0.882 6.393 1.00 95.75 206 CYS A O 1
ATOM 1629 N N . ALA A 1 207 ? -3.664 1.492 6.141 1.00 95.25 207 ALA A N 1
ATOM 1630 C CA . ALA A 1 207 ? -3.701 1.236 4.705 1.00 95.25 207 ALA A CA 1
ATOM 1631 C C . ALA A 1 207 ? -2.740 2.146 3.927 1.00 95.25 207 ALA A C 1
ATOM 1633 O O . ALA A 1 207 ? -2.035 1.674 3.036 1.00 95.25 207 ALA A O 1
ATOM 1634 N N . GLY A 1 208 ? -2.658 3.428 4.297 1.00 94.00 208 GLY A N 1
ATOM 1635 C CA . GLY A 1 208 ? -1.701 4.359 3.698 1.00 94.00 208 GLY A CA 1
ATOM 1636 C C . GLY A 1 208 ? -0.247 3.970 3.976 1.00 94.00 208 GLY A C 1
ATOM 1637 O O . GLY A 1 208 ? 0.583 4.031 3.078 1.00 94.00 208 GLY A O 1
ATOM 1638 N N . PHE A 1 209 ? 0.067 3.529 5.197 1.00 95.50 209 PHE A N 1
ATOM 1639 C CA . PHE A 1 209 ? 1.424 3.098 5.542 1.00 95.50 209 PHE A CA 1
ATOM 1640 C C . PHE A 1 209 ? 1.797 1.730 4.974 1.00 95.50 209 PHE A C 1
ATOM 1642 O O . PHE A 1 209 ? 2.960 1.526 4.655 1.00 95.50 209 PHE A O 1
ATOM 1649 N N . ALA A 1 210 ? 0.848 0.801 4.849 1.00 94.50 210 ALA A N 1
ATOM 1650 C CA . ALA A 1 210 ? 1.093 -0.559 4.364 1.00 94.50 210 ALA A CA 1
ATOM 1651 C C . ALA A 1 210 ? 1.193 -0.656 2.833 1.00 94.50 210 ALA A C 1
ATOM 1653 O O . ALA A 1 210 ? 1.550 -1.707 2.313 1.00 94.50 210 ALA A O 1
ATOM 1654 N N . SER A 1 211 ? 0.860 0.415 2.111 1.00 91.44 211 SER A N 1
ATOM 1655 C CA . SER A 1 211 ? 0.913 0.473 0.650 1.00 91.44 211 SER A CA 1
ATOM 1656 C C . SER A 1 211 ? 2.034 1.390 0.164 1.00 91.44 211 SER A C 1
ATOM 1658 O O . SER A 1 211 ? 2.661 2.116 0.938 1.00 91.44 211 SER A O 1
ATOM 1660 N N . VAL A 1 212 ? 2.294 1.323 -1.138 1.00 87.12 212 VAL A N 1
ATOM 1661 C CA . VAL A 1 212 ? 3.221 2.182 -1.877 1.00 87.12 212 VAL A CA 1
ATOM 1662 C C . VAL A 1 212 ? 2.435 2.825 -3.013 1.00 87.12 212 VAL A C 1
ATOM 1664 O O . VAL A 1 212 ? 1.559 2.191 -3.594 1.00 87.12 212 VAL A O 1
ATOM 1667 N N . ALA A 1 213 ? 2.740 4.082 -3.333 1.00 82.88 213 ALA A N 1
ATOM 1668 C CA . ALA A 1 213 ? 2.131 4.763 -4.470 1.00 82.88 213 ALA A CA 1
ATOM 1669 C C . ALA A 1 213 ? 2.615 4.150 -5.792 1.00 82.88 213 ALA A C 1
ATOM 1671 O O . ALA A 1 213 ? 3.806 3.868 -5.945 1.00 82.88 213 ALA A O 1
ATOM 1672 N N . GLY A 1 214 ? 1.730 4.040 -6.787 1.00 75.69 214 GLY A N 1
ATOM 1673 C CA . GLY A 1 214 ? 2.104 3.518 -8.107 1.00 75.69 214 GLY A CA 1
ATOM 1674 C C . GLY A 1 214 ? 3.239 4.312 -8.771 1.00 75.69 214 GLY A C 1
ATOM 1675 O O . GLY A 1 214 ? 4.033 3.748 -9.515 1.00 75.69 214 GLY A O 1
ATOM 1676 N N . SER A 1 215 ? 3.397 5.594 -8.426 1.00 71.88 215 SER A N 1
ATOM 1677 C CA . SER A 1 215 ? 4.480 6.455 -8.923 1.00 71.88 215 SER A CA 1
ATOM 1678 C C . SER A 1 215 ? 5.878 5.981 -8.525 1.00 71.88 215 SER A C 1
ATOM 1680 O O . SER A 1 215 ? 6.840 6.235 -9.246 1.00 71.88 215 SER A O 1
ATOM 1682 N N . LEU A 1 216 ? 6.003 5.256 -7.411 1.00 74.81 216 LEU A N 1
ATOM 1683 C CA . LEU A 1 216 ? 7.272 4.695 -6.946 1.00 74.81 216 LEU A CA 1
ATOM 1684 C C . LEU A 1 216 ? 7.557 3.308 -7.518 1.00 74.81 216 LEU A C 1
ATOM 1686 O O . LEU A 1 216 ? 8.680 2.825 -7.391 1.00 74.81 216 LEU A O 1
ATOM 1690 N N . PHE A 1 217 ? 6.582 2.679 -8.180 1.00 70.19 217 PHE A N 1
ATOM 1691 C CA . PHE A 1 217 ? 6.769 1.378 -8.816 1.00 70.19 217 PHE A CA 1
ATOM 1692 C C . PHE A 1 217 ? 7.925 1.412 -9.830 1.00 70.19 217 PHE A C 1
ATOM 1694 O O . PHE A 1 217 ? 8.787 0.539 -9.794 1.00 70.19 217 PHE A O 1
ATOM 1701 N N . ALA A 1 218 ? 8.020 2.477 -10.641 1.00 63.78 218 ALA A N 1
ATOM 1702 C CA . ALA A 1 218 ? 9.138 2.709 -11.568 1.00 63.78 218 ALA A CA 1
ATOM 1703 C C . ALA A 1 218 ? 10.498 2.662 -10.867 1.00 63.78 218 ALA A C 1
ATOM 1705 O O . ALA A 1 218 ? 11.410 1.975 -11.317 1.00 63.78 218 ALA A O 1
ATOM 1706 N N . ALA A 1 219 ? 10.611 3.380 -9.747 1.00 69.38 219 ALA A N 1
ATOM 1707 C CA . ALA A 1 219 ? 11.848 3.487 -8.988 1.00 69.38 219 ALA A CA 1
ATOM 1708 C C . ALA A 1 219 ? 12.301 2.117 -8.469 1.00 69.38 219 ALA A C 1
ATOM 1710 O O . ALA A 1 219 ? 13.472 1.764 -8.589 1.00 69.38 219 ALA A O 1
ATOM 1711 N N . TYR A 1 220 ? 11.363 1.329 -7.931 1.00 71.62 220 TYR A N 1
ATOM 1712 C CA . TYR A 1 220 ? 11.652 -0.015 -7.434 1.00 71.62 220 TYR A CA 1
ATOM 1713 C C . TYR A 1 220 ? 12.047 -0.984 -8.547 1.00 71.62 220 TYR A C 1
ATOM 1715 O O . TYR A 1 220 ? 12.947 -1.797 -8.340 1.00 71.62 220 TYR A O 1
ATOM 1723 N N . VAL A 1 221 ? 11.442 -0.871 -9.732 1.00 66.69 221 VAL A N 1
ATOM 1724 C CA . VAL A 1 221 ? 11.851 -1.668 -10.896 1.00 66.69 221 VAL A CA 1
ATOM 1725 C C . VAL A 1 221 ? 13.262 -1.291 -11.357 1.00 66.69 221 VAL A C 1
ATOM 1727 O O . VAL A 1 221 ? 14.067 -2.183 -11.622 1.00 66.69 221 VAL A O 1
ATOM 1730 N N . SER A 1 222 ? 13.608 0.003 -11.391 1.00 63.22 222 SER A N 1
ATOM 1731 C CA . SER A 1 222 ? 14.947 0.465 -11.798 1.00 63.22 222 SER A CA 1
ATOM 1732 C C . SER A 1 222 ? 16.079 -0.066 -10.911 1.00 63.22 222 SER A C 1
ATOM 1734 O O . SER A 1 222 ? 17.222 -0.124 -11.357 1.00 63.22 222 SER A O 1
ATOM 1736 N N . PHE A 1 223 ? 15.787 -0.481 -9.674 1.00 65.06 223 PHE A N 1
ATOM 1737 C CA . PHE A 1 223 ? 16.777 -1.076 -8.774 1.00 65.06 223 PHE A CA 1
ATOM 1738 C C . PHE A 1 223 ? 17.090 -2.558 -9.051 1.00 65.06 223 PHE A C 1
ATOM 1740 O O . PHE A 1 223 ? 17.997 -3.095 -8.420 1.00 65.06 223 PHE A O 1
ATOM 1747 N N . GLY A 1 224 ? 16.406 -3.216 -9.997 1.00 54.88 224 GLY A N 1
ATOM 1748 C CA . GLY A 1 224 ? 16.737 -4.576 -10.443 1.00 54.88 224 GLY A CA 1
ATOM 1749 C C . GLY A 1 224 ? 16.476 -5.649 -9.377 1.00 54.88 224 GLY A C 1
ATOM 1750 O O . GLY A 1 224 ? 17.380 -6.097 -8.674 1.00 54.88 224 GLY A O 1
ATOM 1751 N N . GLY A 1 225 ? 15.227 -6.099 -9.257 1.00 51.00 225 GLY A N 1
ATOM 1752 C CA . GLY A 1 225 ? 14.814 -7.061 -8.234 1.00 51.00 225 GLY A CA 1
ATOM 1753 C C . GLY A 1 225 ? 14.870 -8.515 -8.695 1.00 51.00 225 GLY A C 1
ATOM 1754 O O . GLY A 1 225 ? 13.853 -9.038 -9.126 1.00 51.00 225 GLY A O 1
ATOM 1755 N N . HIS A 1 226 ? 16.015 -9.189 -8.556 1.00 41.88 226 HIS A N 1
ATOM 1756 C CA . HIS A 1 226 ? 16.068 -10.658 -8.706 1.00 41.88 226 HIS A CA 1
ATOM 1757 C C . HIS A 1 226 ? 16.679 -11.404 -7.511 1.00 41.88 226 HIS A C 1
ATOM 1759 O O . HIS A 1 226 ? 16.396 -12.584 -7.336 1.00 41.88 226 HIS A O 1
ATOM 1765 N N . SER A 1 227 ? 17.455 -10.760 -6.631 1.00 40.59 227 SER A N 1
ATOM 1766 C CA . SER A 1 227 ? 18.238 -11.505 -5.628 1.00 40.59 227 SER A CA 1
ATOM 1767 C C . SER A 1 227 ? 17.686 -11.517 -4.196 1.00 40.59 227 SER A C 1
ATOM 1769 O O . SER A 1 227 ? 18.199 -12.279 -3.381 1.00 40.59 227 SER A O 1
ATOM 1771 N N . GLN A 1 228 ? 16.626 -10.767 -3.853 1.00 56.03 228 GLN A N 1
ATOM 1772 C CA . GLN A 1 228 ? 16.024 -10.808 -2.503 1.00 56.03 228 GLN A CA 1
ATOM 1773 C C . GLN A 1 228 ? 14.512 -10.510 -2.497 1.00 56.03 228 GLN A C 1
ATOM 1775 O O . GLN A 1 228 ? 14.057 -9.592 -1.821 1.00 56.03 228 GLN A O 1
ATOM 1780 N N . MET A 1 229 ? 13.706 -11.303 -3.211 1.00 65.56 229 MET A N 1
ATOM 1781 C CA . MET A 1 229 ? 12.242 -11.115 -3.299 1.00 65.56 229 MET A CA 1
ATOM 1782 C C . MET A 1 229 ? 11.550 -10.933 -1.936 1.00 65.56 229 MET A C 1
ATOM 1784 O O . MET A 1 229 ? 10.652 -10.106 -1.799 1.00 65.56 229 MET A O 1
ATOM 1788 N N . MET A 1 230 ? 12.005 -11.638 -0.894 1.00 65.56 230 MET A N 1
ATOM 1789 C CA . MET A 1 230 ? 11.497 -11.452 0.473 1.00 65.56 230 MET A CA 1
ATOM 1790 C C . MET A 1 230 ? 11.706 -10.017 0.982 1.00 65.56 230 MET A C 1
ATOM 1792 O O . MET A 1 230 ? 10.795 -9.423 1.553 1.00 65.56 230 MET A O 1
ATOM 1796 N N . ALA A 1 231 ? 12.891 -9.445 0.754 1.00 70.19 231 ALA A N 1
ATOM 1797 C CA . ALA A 1 231 ? 13.187 -8.067 1.130 1.00 70.19 231 ALA A CA 1
ATOM 1798 C C . ALA A 1 231 ? 12.344 -7.082 0.311 1.00 70.19 231 ALA A C 1
ATOM 1800 O O . ALA A 1 231 ? 11.868 -6.095 0.862 1.00 70.19 231 ALA A O 1
ATOM 1801 N N . THR A 1 232 ? 12.081 -7.377 -0.965 1.00 78.50 232 THR A N 1
ATOM 1802 C CA . THR A 1 232 ? 11.190 -6.566 -1.806 1.00 78.50 232 THR A CA 1
ATOM 1803 C C . THR A 1 232 ? 9.783 -6.483 -1.215 1.00 78.50 232 THR A C 1
ATOM 1805 O O . THR A 1 232 ? 9.268 -5.382 -1.041 1.00 78.50 232 THR A O 1
ATOM 1808 N N . TYR A 1 233 ? 9.176 -7.613 -0.833 1.00 81.75 233 TYR A N 1
ATOM 1809 C CA . TYR A 1 233 ? 7.851 -7.605 -0.199 1.00 81.75 233 TYR A CA 1
ATOM 1810 C C . TYR A 1 233 ? 7.856 -6.939 1.183 1.00 81.75 233 TYR A C 1
ATOM 1812 O O . TYR A 1 233 ? 6.905 -6.237 1.519 1.00 81.75 233 TYR A O 1
ATOM 1820 N N . ALA A 1 234 ? 8.927 -7.105 1.964 1.00 80.94 234 ALA A N 1
ATOM 1821 C CA . ALA A 1 234 ? 9.038 -6.501 3.291 1.00 80.94 234 ALA A CA 1
ATOM 1822 C C . ALA A 1 234 ? 9.180 -4.974 3.229 1.00 80.94 234 ALA A C 1
ATOM 1824 O O . ALA A 1 234 ? 8.661 -4.267 4.092 1.00 80.94 234 ALA A O 1
ATOM 1825 N N . LEU A 1 235 ? 9.879 -4.469 2.210 1.00 84.06 235 LEU A N 1
ATOM 1826 C CA . LEU A 1 235 ? 10.175 -3.048 2.02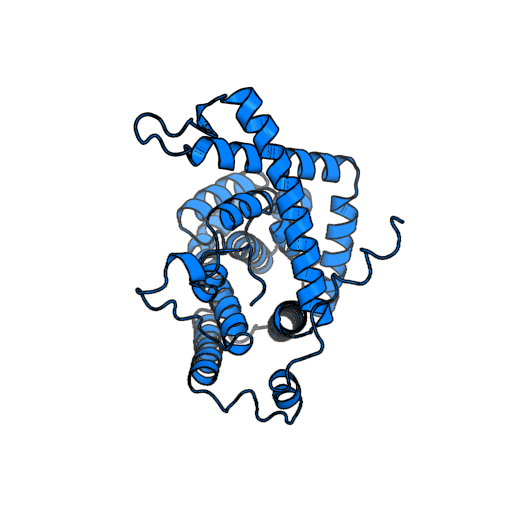9 1.00 84.06 235 LEU A CA 1
ATOM 1827 C C . LEU A 1 235 ? 9.131 -2.307 1.185 1.00 84.06 235 LEU A C 1
ATOM 1829 O O . LEU A 1 235 ? 9.172 -1.080 1.128 1.00 84.06 235 LEU A O 1
ATOM 1833 N N . CYS A 1 236 ? 8.188 -3.014 0.557 1.00 85.56 236 CYS A N 1
ATOM 1834 C CA . CYS A 1 236 ? 7.113 -2.423 -0.241 1.00 85.56 236 CYS A CA 1
ATOM 1835 C C . CYS A 1 236 ? 6.032 -1.785 0.653 1.00 85.56 236 CYS A C 1
ATOM 1837 O O . CYS A 1 236 ? 4.898 -2.254 0.716 1.00 85.56 236 CYS A O 1
ATOM 1839 N N . SER A 1 237 ? 6.387 -0.728 1.391 1.00 89.69 237 SER A N 1
ATOM 1840 C CA . SER A 1 237 ? 5.449 0.052 2.205 1.00 89.69 237 SER A CA 1
ATOM 1841 C C . SER A 1 237 ? 6.001 1.435 2.573 1.00 89.69 237 SER A C 1
ATOM 1843 O O . SER A 1 237 ? 7.212 1.649 2.626 1.00 89.69 237 SER A O 1
ATOM 1845 N N . PHE A 1 238 ? 5.113 2.374 2.899 1.00 90.69 238 PHE A N 1
ATOM 1846 C CA . PHE A 1 238 ? 5.452 3.677 3.485 1.00 90.69 238 PHE A CA 1
ATOM 1847 C C . PHE A 1 238 ? 5.588 3.652 5.018 1.00 90.69 238 PHE A C 1
ATOM 1849 O O . PHE A 1 238 ? 5.550 4.695 5.673 1.00 90.69 238 PHE A O 1
ATOM 1856 N N . ALA A 1 239 ? 5.739 2.481 5.633 1.00 92.50 239 ALA A N 1
ATOM 1857 C CA . ALA A 1 239 ? 5.786 2.346 7.082 1.00 92.50 239 ALA A CA 1
ATOM 1858 C C . ALA A 1 239 ? 7.128 2.849 7.659 1.00 92.50 239 ALA A C 1
ATOM 1860 O O . ALA A 1 239 ? 8.067 2.094 7.893 1.00 92.50 239 ALA A O 1
ATOM 1861 N N . ASN A 1 240 ? 7.229 4.160 7.885 1.00 93.12 240 ASN A N 1
ATOM 1862 C CA . ASN A 1 240 ? 8.389 4.812 8.491 1.00 93.12 240 ASN A CA 1
ATOM 1863 C C . ASN A 1 240 ? 7.987 6.073 9.280 1.00 93.12 240 ASN A C 1
ATOM 1865 O O . ASN A 1 240 ? 6.892 6.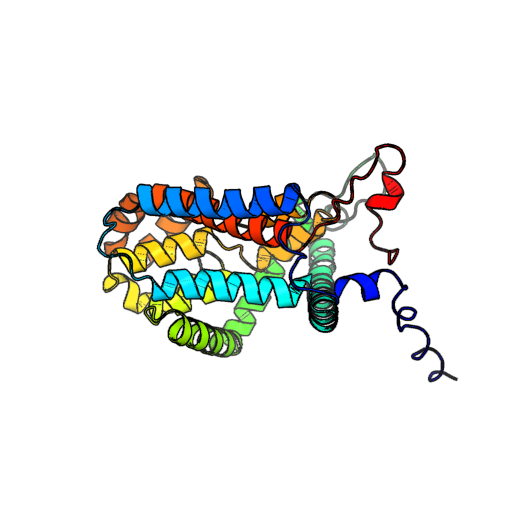614 9.122 1.00 93.12 240 ASN A O 1
ATOM 1869 N N . ILE A 1 241 ? 8.897 6.560 10.131 1.00 92.00 241 ILE A N 1
ATOM 1870 C CA . ILE A 1 241 ? 8.650 7.721 11.005 1.00 92.00 241 ILE A CA 1
ATOM 1871 C C . ILE A 1 241 ? 8.392 8.999 10.187 1.00 92.00 241 ILE A C 1
ATOM 1873 O O . ILE A 1 241 ? 7.558 9.812 10.575 1.00 92.00 241 ILE A O 1
ATOM 1877 N N . GLY A 1 242 ? 9.045 9.170 9.032 1.00 93.25 242 GLY A N 1
ATOM 1878 C CA . GLY A 1 242 ? 8.836 10.336 8.164 1.00 93.25 242 GLY A CA 1
ATOM 1879 C C . GLY A 1 242 ? 7.415 10.409 7.596 1.00 93.25 242 GLY A C 1
ATOM 1880 O O . GLY A 1 242 ? 6.806 11.479 7.552 1.00 93.25 242 GLY A O 1
ATOM 1881 N N . SER A 1 243 ? 6.840 9.258 7.255 1.00 93.56 243 SER A N 1
ATOM 1882 C CA . SER A 1 243 ? 5.492 9.156 6.691 1.00 93.56 243 SER A CA 1
ATOM 1883 C C . SER A 1 243 ? 4.406 9.553 7.690 1.00 93.56 243 SER A C 1
ATOM 1885 O O . SER A 1 243 ? 3.347 10.021 7.273 1.00 93.56 243 SER A O 1
ATOM 1887 N N . ILE A 1 244 ? 4.682 9.490 9.000 1.00 95.06 244 ILE A N 1
ATOM 1888 C CA . ILE A 1 244 ? 3.804 10.061 10.035 1.00 95.06 244 ILE A CA 1
ATOM 1889 C C . ILE A 1 244 ? 3.606 11.559 9.793 1.00 95.06 244 ILE A C 1
ATOM 1891 O O . ILE A 1 244 ? 2.475 12.043 9.821 1.00 95.06 244 ILE A O 1
ATOM 1895 N N . GLY A 1 245 ? 4.689 12.292 9.517 1.00 94.38 245 GLY A N 1
ATOM 1896 C CA . GLY A 1 245 ? 4.631 13.722 9.219 1.00 94.38 245 GLY A CA 1
ATOM 1897 C C . GLY A 1 245 ? 3.815 14.012 7.961 1.00 94.38 245 GLY A C 1
ATOM 1898 O O . GLY A 1 245 ? 2.960 14.898 7.974 1.00 94.38 245 GLY A O 1
ATOM 1899 N N . ILE A 1 246 ? 4.011 13.217 6.905 1.00 93.06 246 ILE A N 1
ATOM 1900 C CA . ILE A 1 246 ? 3.274 13.360 5.641 1.00 93.06 246 ILE A CA 1
ATOM 1901 C C . ILE A 1 246 ? 1.779 13.102 5.859 1.00 93.06 246 ILE A C 1
ATOM 1903 O O . ILE A 1 246 ? 0.950 13.884 5.394 1.00 93.06 246 ILE A O 1
ATOM 1907 N N . GLN A 1 247 ? 1.408 12.053 6.598 1.00 93.06 247 GLN A N 1
ATOM 1908 C CA . GLN A 1 247 ? 0.002 11.733 6.842 1.00 93.06 247 GLN A CA 1
ATOM 1909 C C . GLN A 1 247 ? -0.673 12.741 7.785 1.00 93.06 247 GLN A C 1
ATOM 1911 O O . GLN A 1 247 ? -1.812 13.140 7.551 1.00 93.06 247 GLN A O 1
ATOM 1916 N N . LEU A 1 248 ? 0.033 13.218 8.817 1.00 93.94 248 LEU A N 1
ATOM 1917 C CA . LEU A 1 248 ? -0.458 14.285 9.697 1.0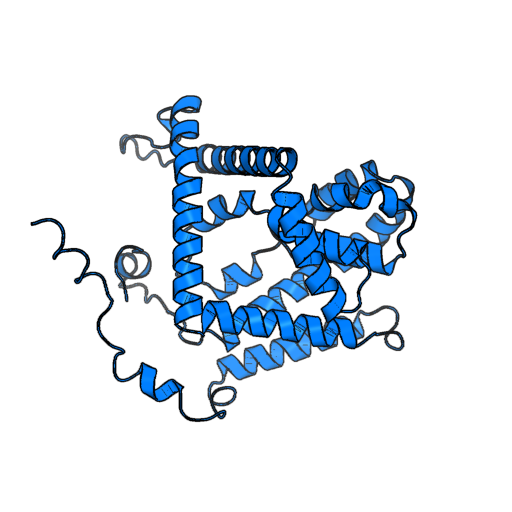0 93.94 248 LEU A CA 1
ATOM 1918 C C . LEU A 1 248 ? -0.623 15.617 8.965 1.00 93.94 248 LEU A C 1
ATOM 1920 O O . LEU A 1 248 ? -1.561 16.357 9.261 1.00 93.94 248 LEU A O 1
ATOM 1924 N N . GLY A 1 249 ? 0.278 15.929 8.033 1.00 92.06 249 GLY A N 1
ATOM 1925 C CA . GLY A 1 249 ? 0.195 17.113 7.184 1.00 92.06 249 GLY A CA 1
ATOM 1926 C C . GLY A 1 249 ? -0.962 17.016 6.195 1.00 92.06 249 GLY A C 1
ATOM 1927 O O . GLY A 1 249 ? -1.855 17.857 6.212 1.00 92.06 249 GLY A O 1
ATOM 1928 N N . SER A 1 250 ? -0.985 15.962 5.379 1.00 91.25 250 SER A N 1
ATOM 1929 C CA . SER A 1 250 ? -2.006 15.752 4.345 1.00 91.25 250 SER A CA 1
ATOM 1930 C C . SER A 1 250 ? -3.401 15.584 4.950 1.00 91.25 250 SER A C 1
ATOM 1932 O O . SER A 1 250 ? -4.244 16.466 4.800 1.00 91.25 250 SER A O 1
ATOM 1934 N N . VAL A 1 251 ? -3.645 14.521 5.716 1.00 91.81 251 VAL A N 1
ATOM 1935 C CA . VAL A 1 251 ? -4.973 14.218 6.277 1.00 91.81 251 VAL A CA 1
ATOM 1936 C C . VAL A 1 251 ? -5.388 15.245 7.328 1.00 91.81 251 VAL A C 1
ATOM 1938 O O . VAL A 1 251 ? -6.549 15.655 7.375 1.00 91.81 251 VAL A O 1
ATOM 1941 N N . GLY A 1 252 ? -4.441 15.729 8.137 1.00 91.06 252 GLY A N 1
ATOM 1942 C CA . GLY A 1 252 ? -4.719 16.774 9.122 1.00 91.06 252 GLY A CA 1
ATOM 1943 C C . GLY A 1 252 ? -5.085 18.123 8.495 1.00 91.06 252 GLY A C 1
ATOM 1944 O O . GLY A 1 252 ? -5.858 18.862 9.102 1.00 91.06 252 GLY A O 1
ATOM 1945 N N . SER A 1 253 ? -4.595 18.438 7.288 1.00 90.94 253 SER A N 1
ATOM 1946 C CA . SER A 1 253 ? -5.028 19.632 6.542 1.00 90.94 253 SER A CA 1
ATOM 1947 C C . SER A 1 253 ? -6.431 19.483 5.944 1.00 90.94 253 SER A C 1
ATOM 1949 O O . SER A 1 253 ? -7.160 20.467 5.835 1.00 90.94 253 SER A O 1
ATOM 1951 N N . LEU A 1 254 ? -6.841 18.253 5.607 1.00 91.50 254 LEU A N 1
ATOM 1952 C CA . LEU A 1 254 ? -8.170 17.966 5.063 1.00 91.50 254 LEU A CA 1
ATOM 1953 C C . LEU A 1 254 ? -9.268 18.077 6.126 1.00 91.50 254 LEU A C 1
ATOM 1955 O O . LEU A 1 254 ? -10.370 18.532 5.819 1.00 91.50 254 LEU A O 1
ATOM 1959 N N . SER A 1 255 ? -8.977 17.666 7.362 1.00 91.38 255 SER A N 1
ATOM 1960 C CA . SER A 1 255 ? -9.890 17.787 8.500 1.00 91.38 255 SER A CA 1
ATOM 1961 C C . SER A 1 255 ? -9.109 18.050 9.799 1.00 91.38 255 SER A C 1
ATOM 1963 O O . SER A 1 255 ? -8.626 17.121 10.450 1.00 91.38 255 SER A O 1
ATOM 1965 N N . PRO A 1 256 ? -9.017 19.314 10.252 1.00 91.06 256 PRO A N 1
ATOM 1966 C CA . PRO A 1 256 ? -8.301 19.659 11.483 1.00 91.06 256 PRO A CA 1
ATOM 1967 C C . PRO A 1 256 ? -8.834 18.939 12.731 1.00 91.06 256 PRO A C 1
ATOM 1969 O O . PRO A 1 256 ? -8.075 18.669 13.660 1.00 91.06 256 PRO A O 1
ATOM 1972 N N . LYS A 1 257 ? -10.125 18.568 12.735 1.00 91.62 257 LYS A N 1
ATOM 1973 C CA . LYS A 1 257 ? -10.777 17.836 13.835 1.00 91.62 257 LYS A CA 1
ATOM 1974 C C . LYS A 1 257 ? -10.179 16.444 14.063 1.00 91.62 257 LYS A C 1
ATOM 1976 O O . LYS A 1 257 ? -10.147 15.985 15.200 1.00 91.62 257 LYS A O 1
ATOM 1981 N N . ILE A 1 258 ? -9.692 15.781 13.009 1.00 92.19 258 ILE A N 1
ATOM 1982 C CA . ILE A 1 258 ? -9.142 14.419 13.099 1.00 92.19 258 ILE A CA 1
ATOM 1983 C C . ILE A 1 258 ? -7.658 14.404 13.484 1.00 92.19 258 ILE A C 1
ATOM 1985 O O . ILE A 1 258 ? -7.149 13.397 13.967 1.00 92.19 258 ILE A O 1
ATOM 1989 N N . LYS A 1 259 ? -6.952 15.529 13.310 1.00 92.56 259 LYS A N 1
ATOM 1990 C CA . LYS A 1 259 ? -5.512 15.665 13.566 1.00 92.56 259 LYS A CA 1
ATOM 1991 C C . LYS A 1 259 ? -5.049 15.145 14.941 1.00 92.56 259 LYS A C 1
ATOM 1993 O O . LYS A 1 259 ? -4.057 14.415 14.959 1.00 92.56 259 LYS A O 1
ATOM 1998 N N . PRO A 1 260 ? -5.724 15.432 16.077 1.00 94.12 260 PRO A N 1
ATOM 1999 C CA . PRO A 1 260 ? -5.318 14.865 17.367 1.00 94.12 260 PRO A CA 1
ATOM 2000 C C . PRO A 1 260 ? -5.464 13.337 17.419 1.00 94.12 260 PRO A C 1
ATOM 2002 O O . PRO A 1 260 ? -4.650 12.663 18.046 1.00 94.12 260 PRO A O 1
ATOM 2005 N N . ILE A 1 261 ? -6.463 12.778 16.729 1.00 94.75 261 ILE A N 1
ATOM 2006 C CA . ILE A 1 261 ? -6.678 11.329 16.636 1.00 94.75 261 ILE A CA 1
ATOM 2007 C C . ILE A 1 261 ? -5.549 10.693 15.821 1.00 94.75 261 ILE A C 1
ATOM 2009 O O . ILE A 1 261 ? -4.949 9.720 16.273 1.00 94.75 261 ILE A O 1
ATOM 2013 N N . LEU A 1 262 ? -5.202 11.280 14.672 1.00 94.12 262 LEU A N 1
ATOM 2014 C CA . LEU A 1 262 ? -4.083 10.819 13.847 1.00 94.12 262 LEU A CA 1
ATOM 2015 C C . LEU A 1 262 ? -2.773 10.804 14.646 1.00 94.12 262 LEU A C 1
ATOM 2017 O O . LEU A 1 262 ? -2.065 9.802 14.662 1.00 94.12 262 LEU A O 1
ATOM 2021 N N . ALA A 1 263 ? -2.470 11.890 15.364 1.00 95.06 263 ALA A N 1
ATOM 2022 C CA . ALA A 1 263 ? -1.241 11.993 16.150 1.00 95.06 263 ALA A CA 1
ATOM 2023 C C . ALA A 1 263 ? -1.185 10.938 17.264 1.00 95.06 263 ALA A C 1
ATOM 2025 O O . ALA A 1 263 ? -0.146 10.315 17.472 1.00 95.06 263 ALA A O 1
ATOM 2026 N N . LYS A 1 264 ? -2.319 10.685 17.932 1.00 95.25 264 LYS A N 1
ATOM 2027 C CA . LYS A 1 264 ? -2.432 9.677 18.993 1.00 95.25 264 LYS A CA 1
ATOM 2028 C C . LYS A 1 264 ? -2.120 8.262 18.495 1.00 95.25 264 LYS A C 1
ATOM 2030 O O . LYS A 1 264 ? -1.495 7.490 19.218 1.00 95.25 264 LYS A O 1
ATOM 2035 N N . TYR A 1 265 ? -2.563 7.907 17.288 1.00 95.19 265 TYR A N 1
ATOM 2036 C CA . TYR A 1 265 ? -2.441 6.541 16.770 1.00 95.19 265 TYR A CA 1
ATOM 2037 C C . TYR A 1 265 ? -1.281 6.324 15.786 1.00 95.19 265 TYR A C 1
ATOM 2039 O O . TYR A 1 265 ? -1.014 5.179 15.425 1.00 95.19 265 TYR A O 1
ATOM 2047 N N . ALA A 1 266 ? -0.548 7.371 15.401 1.00 95.31 266 ALA A N 1
ATOM 2048 C CA . ALA A 1 266 ? 0.487 7.320 14.367 1.00 95.31 266 ALA A CA 1
ATOM 2049 C C . ALA A 1 266 ? 1.524 6.202 14.542 1.00 95.31 266 ALA A C 1
ATOM 2051 O O . ALA A 1 266 ? 1.717 5.397 13.633 1.00 95.31 266 ALA A O 1
ATOM 2052 N N . LEU A 1 267 ? 2.155 6.102 15.716 1.00 95.31 267 LEU A N 1
ATOM 2053 C CA . LEU A 1 267 ? 3.171 5.073 15.971 1.00 95.31 267 LEU A CA 1
ATOM 2054 C C . LEU A 1 267 ? 2.586 3.656 15.913 1.00 95.31 267 LEU A C 1
ATOM 2056 O O . LEU A 1 267 ? 3.211 2.745 15.373 1.00 95.31 267 LEU A O 1
ATOM 2060 N N . ARG A 1 268 ? 1.362 3.475 16.424 1.00 95.31 268 ARG A N 1
ATOM 2061 C CA . ARG A 1 268 ? 0.657 2.185 16.377 1.00 95.31 268 ARG A CA 1
ATOM 2062 C C . ARG A 1 268 ? 0.297 1.805 14.943 1.00 95.31 268 ARG A C 1
ATOM 2064 O O . ARG A 1 268 ? 0.406 0.634 14.589 1.00 95.31 268 ARG A O 1
ATOM 2071 N N . ALA A 1 269 ? -0.097 2.777 14.123 1.00 96.00 269 ALA A N 1
ATOM 2072 C CA . ALA A 1 269 ? -0.442 2.554 12.726 1.00 96.00 269 ALA A CA 1
ATOM 2073 C C . ALA A 1 269 ? 0.792 2.167 11.898 1.00 96.00 269 ALA A C 1
ATOM 2075 O O . ALA A 1 269 ? 0.725 1.209 11.134 1.00 96.00 269 ALA A O 1
ATOM 2076 N N . VAL A 1 270 ? 1.939 2.828 12.111 1.00 96.00 270 VAL A N 1
ATOM 2077 C CA . VAL A 1 270 ? 3.210 2.444 11.468 1.00 96.00 270 VAL A CA 1
ATOM 2078 C C . VAL A 1 270 ? 3.628 1.032 11.878 1.00 96.00 270 VAL A C 1
ATOM 2080 O O . VAL A 1 270 ? 3.922 0.216 11.012 1.00 96.00 270 VAL A O 1
ATOM 2083 N N . ALA A 1 271 ? 3.594 0.703 13.173 1.00 95.25 271 ALA A N 1
ATOM 2084 C CA . ALA A 1 271 ? 3.931 -0.645 13.638 1.00 95.25 271 ALA A CA 1
ATOM 2085 C C . ALA A 1 271 ? 3.004 -1.717 13.035 1.00 95.25 271 ALA A C 1
ATOM 2087 O O . ALA A 1 271 ? 3.469 -2.771 12.606 1.00 95.25 271 ALA A O 1
ATOM 2088 N N . THR A 1 272 ? 1.702 -1.429 12.950 1.00 95.38 272 THR A N 1
ATOM 2089 C CA . THR A 1 272 ? 0.711 -2.328 12.337 1.00 95.38 272 THR A CA 1
ATOM 2090 C C . THR A 1 272 ? 0.977 -2.514 10.844 1.00 95.38 272 THR A C 1
ATOM 2092 O O . THR A 1 272 ? 0.905 -3.636 10.349 1.00 95.38 272 THR A O 1
ATOM 2095 N N . ALA A 1 273 ? 1.346 -1.446 10.135 1.00 95.19 273 ALA A N 1
ATOM 2096 C CA . ALA A 1 273 ? 1.710 -1.511 8.726 1.00 95.19 273 ALA A CA 1
ATOM 2097 C C . ALA A 1 273 ? 2.999 -2.311 8.485 1.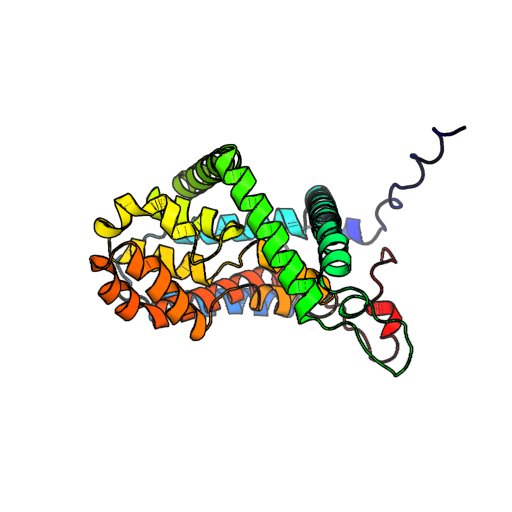00 95.19 273 ALA A C 1
ATOM 2099 O O . ALA A 1 273 ? 3.013 -3.156 7.597 1.00 95.19 273 ALA A O 1
ATOM 2100 N N . CYS A 1 274 ? 4.039 -2.142 9.313 1.00 94.50 274 CYS A N 1
ATOM 2101 C CA . CYS A 1 274 ? 5.245 -2.978 9.239 1.00 94.50 274 CYS A CA 1
ATOM 2102 C C . CYS A 1 274 ? 4.908 -4.466 9.405 1.00 94.50 274 CYS A C 1
ATOM 2104 O O . CYS A 1 274 ? 5.388 -5.307 8.646 1.00 94.50 274 CYS A O 1
ATOM 2106 N N . ILE A 1 275 ? 4.053 -4.795 10.380 1.00 95.19 275 ILE A N 1
ATOM 2107 C CA . ILE A 1 275 ? 3.599 -6.172 10.595 1.00 95.19 275 ILE A CA 1
ATOM 2108 C C . ILE A 1 275 ? 2.818 -6.685 9.376 1.00 95.19 275 ILE A C 1
ATOM 2110 O O . ILE A 1 275 ? 3.036 -7.821 8.957 1.00 95.19 275 ILE A O 1
ATOM 2114 N N . ALA A 1 276 ? 1.955 -5.863 8.771 1.00 94.25 276 ALA A N 1
ATOM 2115 C CA . ALA A 1 276 ? 1.231 -6.226 7.553 1.00 94.25 276 ALA A CA 1
ATOM 2116 C C . ALA A 1 276 ? 2.182 -6.533 6.378 1.00 94.25 276 ALA A C 1
ATOM 2118 O O . ALA A 1 276 ? 2.005 -7.549 5.704 1.00 94.25 276 ALA A O 1
ATOM 2119 N N . SER A 1 277 ? 3.236 -5.733 6.180 1.00 92.88 277 SER A N 1
ATOM 2120 C CA . SER A 1 277 ? 4.270 -5.985 5.161 1.00 92.88 277 SER A CA 1
ATOM 2121 C C . SER A 1 277 ? 5.040 -7.284 5.425 1.00 92.88 277 SER A C 1
ATOM 2123 O O . SER A 1 277 ? 5.287 -8.071 4.506 1.00 92.88 277 SER A O 1
ATOM 2125 N N . PHE A 1 278 ? 5.370 -7.576 6.687 1.00 93.06 278 PHE A N 1
ATOM 2126 C CA . PHE A 1 278 ? 6.004 -8.844 7.059 1.00 93.06 278 PHE A CA 1
ATOM 2127 C C . PHE A 1 278 ? 5.084 -10.048 6.857 1.00 93.06 278 PHE A C 1
ATOM 2129 O O . PHE A 1 278 ? 5.546 -11.086 6.394 1.00 93.06 278 PHE A O 1
ATOM 2136 N N . ILE A 1 279 ? 3.782 -9.911 7.105 1.00 94.38 279 ILE A N 1
ATOM 2137 C CA . ILE A 1 279 ? 2.800 -10.949 6.774 1.00 94.38 279 ILE A CA 1
ATOM 2138 C C . ILE A 1 279 ? 2.782 -11.211 5.260 1.00 94.38 279 ILE A C 1
ATOM 2140 O O . ILE A 1 279 ? 2.863 -12.369 4.851 1.00 94.38 279 ILE A O 1
ATOM 2144 N N . THR A 1 280 ? 2.743 -10.164 4.422 1.00 92.00 280 THR A N 1
ATOM 2145 C CA . THR A 1 280 ? 2.839 -10.305 2.952 1.00 92.00 280 THR A CA 1
ATOM 2146 C C . THR A 1 280 ? 4.117 -11.031 2.546 1.00 92.00 280 THR A C 1
ATOM 2148 O O . THR A 1 280 ? 4.096 -11.911 1.687 1.00 92.00 280 THR A O 1
ATOM 2151 N N . THR A 1 281 ? 5.225 -10.708 3.211 1.00 89.50 281 THR A N 1
ATOM 2152 C CA . THR A 1 281 ? 6.520 -11.357 2.998 1.00 89.50 281 THR A CA 1
ATOM 2153 C C . THR A 1 281 ? 6.451 -12.841 3.342 1.00 89.50 281 THR A C 1
ATOM 2155 O O . THR A 1 281 ? 6.842 -13.673 2.531 1.00 89.50 281 THR A O 1
ATOM 2158 N N . CYS A 1 282 ? 5.901 -13.209 4.501 1.00 89.81 282 CYS A N 1
ATOM 2159 C CA . CYS A 1 282 ? 5.729 -14.609 4.875 1.00 89.81 282 CYS A CA 1
ATOM 2160 C C . CYS A 1 282 ? 4.840 -15.368 3.880 1.00 89.81 282 CYS A C 1
ATOM 2162 O O . CYS A 1 282 ? 5.167 -16.504 3.542 1.00 89.81 282 CYS A O 1
ATOM 2164 N N . TRP A 1 283 ? 3.774 -14.748 3.358 1.00 89.44 283 TRP A N 1
ATOM 2165 C CA . TRP A 1 283 ? 2.973 -15.349 2.289 1.00 89.44 283 TRP A CA 1
ATOM 2166 C C . TRP A 1 283 ? 3.796 -15.610 1.030 1.00 89.44 283 TRP A C 1
ATOM 2168 O O . TRP A 1 283 ? 3.776 -16.728 0.519 1.00 89.44 283 TRP A O 1
ATOM 2178 N N . ALA A 1 284 ? 4.576 -14.628 0.573 1.00 84.94 284 ALA A N 1
ATOM 2179 C CA . ALA A 1 284 ? 5.473 -14.812 -0.563 1.00 84.94 284 ALA A CA 1
ATOM 2180 C C . ALA A 1 284 ? 6.496 -15.937 -0.316 1.00 84.94 284 ALA A C 1
ATOM 2182 O O . ALA A 1 284 ? 6.756 -16.720 -1.218 1.00 84.94 284 ALA A O 1
ATOM 2183 N N . GLY A 1 285 ? 7.025 -16.086 0.903 1.00 81.88 285 GLY A N 1
ATOM 2184 C CA . GLY A 1 285 ? 7.981 -17.155 1.244 1.00 81.88 285 GLY A CA 1
ATOM 2185 C C . GLY A 1 285 ? 7.370 -18.552 1.317 1.00 81.88 285 GLY A C 1
ATOM 2186 O O . GLY A 1 285 ? 8.028 -19.538 0.993 1.00 81.88 285 GLY A O 1
ATOM 2187 N N . ILE A 1 286 ? 6.096 -18.652 1.700 1.00 83.50 286 ILE A N 1
ATOM 2188 C CA . ILE A 1 286 ? 5.349 -19.915 1.629 1.00 83.50 286 ILE A CA 1
ATOM 2189 C C . ILE A 1 286 ? 5.122 -20.303 0.165 1.00 83.50 286 ILE A C 1
ATOM 2191 O O . ILE A 1 286 ? 5.259 -21.474 -0.190 1.00 83.50 286 ILE A O 1
ATOM 2195 N N . LEU A 1 287 ? 4.785 -19.322 -0.675 1.00 81.69 287 LEU A N 1
ATOM 2196 C CA . LEU A 1 287 ? 4.440 -19.532 -2.076 1.00 81.69 287 LEU A CA 1
ATOM 2197 C C . LEU A 1 287 ? 5.667 -19.687 -2.979 1.00 81.69 287 LEU A C 1
ATOM 2199 O O . LEU A 1 287 ? 5.580 -20.385 -3.972 1.00 81.69 287 LEU A O 1
ATOM 2203 N N . ILE A 1 288 ? 6.815 -19.098 -2.665 1.00 71.31 288 ILE A N 1
ATOM 2204 C CA . ILE A 1 288 ? 7.999 -19.086 -3.534 1.00 71.31 288 ILE A CA 1
ATOM 2205 C C . ILE A 1 288 ? 9.138 -19.745 -2.770 1.00 71.31 288 ILE A C 1
ATOM 2207 O O . ILE A 1 288 ? 9.649 -19.196 -1.801 1.00 71.31 288 ILE A O 1
ATOM 2211 N N . SER A 1 289 ? 9.499 -20.968 -3.148 1.00 54.38 289 SER A N 1
ATOM 2212 C CA . SER A 1 289 ? 10.334 -21.831 -2.291 1.00 54.38 289 SER A CA 1
ATOM 2213 C C . SER A 1 289 ? 11.697 -22.170 -2.870 1.00 54.38 289 SER A C 1
ATOM 2215 O O . SER A 1 289 ? 12.424 -22.966 -2.283 1.00 54.38 289 SER A O 1
ATOM 2217 N N . GLU A 1 290 ? 12.062 -21.554 -3.987 1.00 51.62 290 GLU A N 1
ATOM 2218 C CA . GLU A 1 290 ? 13.422 -21.619 -4.503 1.00 51.62 290 GLU A CA 1
ATOM 2219 C C . GLU A 1 290 ? 14.143 -20.314 -4.163 1.00 51.62 290 GLU A C 1
ATOM 2221 O O . GLU A 1 290 ? 13.975 -19.311 -4.862 1.00 51.62 290 GLU A O 1
ATOM 2226 N N . PRO A 1 291 ? 14.931 -20.275 -3.073 1.00 43.62 291 PRO A N 1
ATOM 2227 C CA . PRO A 1 291 ? 15.874 -19.191 -2.885 1.00 43.62 291 PRO A CA 1
ATOM 2228 C C . PRO A 1 291 ? 16.925 -19.305 -3.995 1.00 43.62 291 PRO A C 1
ATOM 2230 O O . PRO A 1 291 ? 17.759 -20.209 -3.977 1.00 43.62 291 PRO A O 1
ATOM 2233 N N . GLN A 1 292 ? 16.897 -18.392 -4.965 1.00 41.06 292 GLN A N 1
ATOM 2234 C CA . GLN A 1 292 ? 18.005 -18.213 -5.902 1.00 41.06 292 GLN A CA 1
ATOM 2235 C C . GLN A 1 292 ? 19.188 -17.622 -5.119 1.00 41.06 292 GLN A C 1
ATOM 2237 O O . GLN A 1 292 ? 19.374 -16.410 -5.033 1.00 41.06 292 GLN A O 1
ATOM 2242 N N . ILE A 1 293 ? 19.967 -18.490 -4.468 1.00 41.72 293 ILE A N 1
ATOM 2243 C CA . ILE A 1 293 ? 21.233 -18.114 -3.840 1.00 41.72 293 ILE A CA 1
ATOM 2244 C C . ILE A 1 293 ? 22.223 -17.892 -4.983 1.00 41.72 293 ILE A C 1
ATOM 2246 O O . ILE A 1 293 ? 22.808 -18.839 -5.508 1.00 41.72 293 ILE A O 1
ATOM 2250 N N . CYS A 1 294 ? 22.406 -16.638 -5.389 1.00 43.84 294 CYS A N 1
ATOM 2251 C CA . CYS A 1 294 ? 23.471 -16.279 -6.314 1.00 43.84 294 CYS A CA 1
ATOM 2252 C C . CYS A 1 294 ? 24.821 -16.508 -5.611 1.00 43.84 294 CYS A C 1
ATOM 2254 O O . CYS A 1 294 ? 25.280 -15.668 -4.835 1.00 43.84 294 CYS A O 1
ATOM 2256 N N . LEU A 1 295 ? 25.452 -17.661 -5.853 1.00 41.00 295 LEU A N 1
ATOM 2257 C CA . LEU A 1 295 ? 26.834 -17.910 -5.441 1.00 41.00 295 LEU A CA 1
ATOM 2258 C C . LEU A 1 295 ? 27.741 -16.855 -6.094 1.00 41.00 295 LEU A C 1
ATOM 2260 O O . LEU A 1 295 ? 27.596 -16.528 -7.274 1.00 41.00 295 LEU A O 1
ATOM 2264 N N . SER A 1 296 ? 28.675 -16.314 -5.311 1.00 45.41 296 SER A N 1
ATOM 2265 C CA . SER A 1 296 ? 29.526 -15.166 -5.663 1.00 45.41 296 SER A CA 1
ATOM 2266 C C . SER A 1 296 ? 30.347 -15.334 -6.949 1.00 45.41 296 SER A C 1
ATOM 2268 O O . SER A 1 296 ? 30.826 -14.341 -7.486 1.00 45.41 296 SER A O 1
ATOM 2270 N N . SER A 1 297 ? 30.478 -16.551 -7.484 1.00 43.41 297 SER A N 1
ATOM 2271 C CA . SER A 1 297 ? 31.211 -16.843 -8.720 1.00 43.41 297 SER A CA 1
ATOM 2272 C C . SER A 1 297 ? 30.439 -16.563 -10.019 1.00 43.41 297 SER A C 1
ATOM 2274 O O . SER A 1 297 ? 31.040 -16.629 -11.088 1.00 43.41 297 SER A O 1
ATOM 2276 N N . ALA A 1 298 ? 29.140 -16.231 -9.964 1.00 43.88 298 ALA A N 1
ATOM 2277 C CA . ALA A 1 298 ? 28.296 -16.030 -11.153 1.00 43.88 298 ALA A CA 1
ATOM 2278 C C . ALA A 1 298 ? 27.422 -14.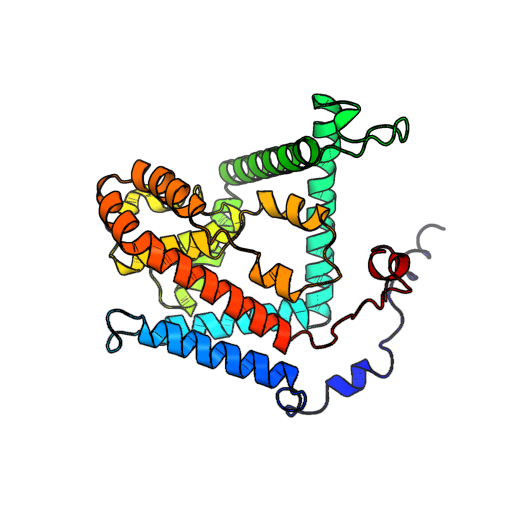758 -11.090 1.00 43.88 298 ALA A C 1
ATOM 2280 O O . ALA A 1 298 ? 26.260 -14.756 -11.505 1.00 43.88 298 ALA A O 1
ATOM 2281 N N . GLN A 1 299 ? 27.972 -13.652 -10.575 1.00 46.97 299 GLN A N 1
ATOM 2282 C CA . GLN A 1 299 ? 27.245 -12.385 -10.387 1.00 46.97 299 GLN A CA 1
ATOM 2283 C C . GLN A 1 299 ? 26.617 -11.825 -11.678 1.00 46.97 299 GLN A C 1
ATOM 2285 O O . GLN A 1 299 ? 25.486 -11.349 -11.644 1.00 46.97 299 GLN A O 1
ATOM 2290 N N . SER A 1 300 ? 27.273 -11.939 -12.836 1.00 44.75 300 SER A N 1
ATOM 2291 C CA . SER A 1 300 ? 26.742 -11.413 -14.107 1.00 44.75 300 SER A CA 1
ATOM 2292 C C . SER A 1 300 ? 25.566 -12.219 -14.666 1.00 44.75 300 SER A C 1
ATOM 2294 O O . SER A 1 300 ? 24.735 -11.685 -15.394 1.00 44.75 300 SER A O 1
ATOM 2296 N N . ALA A 1 301 ? 25.464 -13.500 -14.311 1.00 43.62 301 ALA A N 1
ATOM 2297 C CA . ALA A 1 301 ? 24.441 -14.400 -14.825 1.00 43.62 301 ALA A CA 1
ATOM 2298 C C . ALA A 1 301 ? 23.174 -14.413 -13.956 1.00 43.62 301 ALA A C 1
ATOM 2300 O O . ALA A 1 301 ? 22.138 -14.867 -14.430 1.00 43.62 301 ALA A O 1
ATOM 2301 N N . CYS A 1 302 ? 23.249 -13.958 -12.701 1.00 41.19 302 CYS A N 1
ATOM 2302 C CA . CYS A 1 302 ? 22.114 -13.910 -11.772 1.00 41.19 302 CYS A CA 1
ATOM 2303 C C . CYS A 1 302 ? 21.305 -12.603 -11.879 1.00 41.19 302 CYS A C 1
ATOM 2305 O O . CYS A 1 302 ? 20.130 -12.569 -11.540 1.00 41.19 302 CYS A O 1
ATOM 2307 N N . PHE A 1 303 ? 21.937 -11.531 -12.367 1.00 38.72 303 PHE A N 1
ATOM 2308 C CA . PHE A 1 303 ? 21.323 -10.208 -12.531 1.00 38.72 303 PHE A CA 1
ATOM 2309 C C . PHE A 1 303 ? 20.877 -9.907 -13.972 1.00 38.72 303 PHE A C 1
ATOM 2311 O O . PHE A 1 303 ? 20.391 -8.811 -14.244 1.00 38.72 303 PHE A O 1
ATOM 2318 N N . ASN A 1 304 ? 21.049 -10.845 -14.911 1.00 32.62 304 ASN A N 1
ATOM 2319 C CA . ASN A 1 304 ? 20.722 -10.614 -16.315 1.00 32.62 304 ASN A CA 1
ATOM 2320 C C . ASN A 1 304 ? 19.263 -10.990 -16.625 1.00 32.62 304 ASN A C 1
ATOM 2322 O O . ASN A 1 304 ? 18.923 -12.166 -16.718 1.00 32.62 304 ASN A O 1
ATOM 2326 N N . VAL A 1 305 ? 18.438 -9.962 -16.827 1.00 39.97 305 VAL A N 1
ATOM 2327 C CA . VAL A 1 305 ? 16.981 -10.024 -17.062 1.00 39.97 305 VAL A CA 1
ATOM 2328 C C . VAL A 1 305 ? 16.619 -10.522 -18.478 1.00 39.97 305 VAL A C 1
ATOM 2330 O O . VAL A 1 305 ? 15.453 -10.712 -18.790 1.00 39.97 305 VAL A O 1
ATOM 2333 N N . THR A 1 306 ? 17.598 -10.757 -19.361 1.00 30.67 306 THR A N 1
ATOM 2334 C CA . THR A 1 306 ? 17.349 -11.158 -20.767 1.00 30.67 306 THR A CA 1
ATOM 2335 C C . THR A 1 306 ? 17.327 -12.667 -21.015 1.00 30.67 306 THR A C 1
ATOM 2337 O O . THR A 1 306 ? 17.108 -13.097 -22.147 1.00 30.67 306 THR A O 1
ATOM 2340 N N . VAL A 1 307 ? 17.561 -13.489 -19.988 1.00 27.47 307 VAL A N 1
ATOM 2341 C CA . VAL A 1 307 ? 17.601 -14.949 -20.137 1.00 27.47 307 VAL A CA 1
ATOM 2342 C C . VAL A 1 307 ? 16.395 -15.558 -19.425 1.00 27.47 307 VAL A C 1
ATOM 2344 O O . VAL A 1 307 ? 16.369 -15.519 -18.195 1.00 27.47 307 VAL A O 1
ATOM 2347 N N . PRO A 1 308 ? 15.425 -16.152 -20.144 1.00 25.53 308 PRO A N 1
ATOM 2348 C CA . PRO A 1 308 ? 14.401 -16.959 -19.496 1.00 25.53 308 PRO A CA 1
ATOM 2349 C C . PRO A 1 308 ? 15.097 -18.179 -18.873 1.00 25.53 308 PRO A C 1
ATOM 2351 O O . PRO A 1 308 ? 15.802 -18.911 -19.576 1.00 25.53 308 PRO A O 1
ATOM 2354 N N . ARG A 1 309 ? 14.968 -18.358 -17.556 1.00 33.50 309 ARG A N 1
ATOM 2355 C CA . ARG A 1 309 ? 15.491 -19.515 -16.817 1.00 33.50 309 ARG A CA 1
ATOM 2356 C C . ARG A 1 309 ? 14.380 -20.230 -16.080 1.00 33.50 309 ARG A C 1
ATOM 2358 O O . ARG A 1 309 ? 13.653 -19.538 -15.339 1.00 33.50 309 ARG A O 1
#

Secondary structure (DSSP, 8-state):
--SSTTSS-SPPS--TTGGGTTS-S-STTS-HHHHHHHHHHHHHHHHHHHH-S-GGG--HHHHHHHHHHHHHHHHHHHT-HHHHHHHHHHHHHHHHHHHHHHHHHHHHHGGGTS--SSTTPPP-HHHHHHHHHHHHHHHHHHHHHTTHHHHHHHHHHHHHHHHH---HHHHHHHHHHHHHHHHHGGGGGGGGGGG--HHHHHHHHHHHHH---HHHHHHHHHT--SS-HHHHHHH-S--SHHHHHHHHHHHHHH-TTTHHHHHHHHHHHHHHHHHHHHHHHHHHHHH--------GGGHHHHS-TTS--